Protein AF-A0A1G3B2Y5-F1 (afdb_monomer_lite)

pLDDT: mean 77.1, std 10.36, range [42.66, 91.75]

Secondary structure (DSSP, 8-state):
--TTT-HHHHHHHHHHHHHHHHHHHHHHHHHTPPEEEE-SS-TT---EEEPPPSSTTHHHHHHHHHHHHHHHHHHHHHHHHTT-S------------SSHHHHHHHHHHHHHHHHHHHHHHHHT--TT-HHHHHHHHHHHHHHHHHSPPTTTHHHHHHHHHHHHHHHHHHHHTT----HHHHHHHHHHHHHHHHHHHHHHHHHHHHHHHHHHHHHHHHHHHHTTS--

Foldseek 3Di:
DCCVPDVVVLVLLLVLLVQLLVQLVVLCVVQVWAWPDADSPPSVDRDTDTDAGPDHLLSLQSSQQRSLLRLLVVLVVLCVVLVNLFDQPQPAPPDQDPDPVSVVVNVVSLVVSLVSRVVSLVVSDDPPDPSNVSSVSSLVNSLVSSDGDPVSVVSNVVNVVVVVVVVVVCVVVVVDPDPVVVVVVVVSVVSSSNSVSSSVNVVVVVVVVVVVVVVVVVVVVVVVVVD

Radius of gyration: 20.32 Å; chains: 1; bounding box: 45×66×52 Å

Structure (mmCIF, N/CA/C/O backbone):
data_AF-A0A1G3B2Y5-F1
#
_entry.id   AF-A0A1G3B2Y5-F1
#
loop_
_atom_site.group_PDB
_atom_site.id
_atom_site.type_symbol
_atom_site.label_atom_id
_atom_site.label_alt_id
_atom_site.label_comp_id
_atom_site.label_asym_id
_atom_site.label_entity_id
_atom_site.label_seq_id
_atom_site.pdbx_PDB_ins_code
_atom_site.Cartn_x
_atom_site.Cartn_y
_atom_site.Cartn_z
_atom_site.occupancy
_atom_site.B_iso_or_equiv
_atom_site.auth_seq_id
_atom_site.auth_comp_id
_atom_site.auth_asym_id
_atom_site.auth_atom_id
_atom_site.pdbx_PDB_model_num
ATOM 1 N N . MET A 1 1 ? -6.073 15.249 -3.709 1.00 42.66 1 MET A N 1
ATOM 2 C CA . MET A 1 1 ? -5.067 16.306 -3.986 1.00 42.66 1 MET A CA 1
ATOM 3 C C . MET A 1 1 ? -4.959 16.651 -5.479 1.00 42.66 1 MET A C 1
ATOM 5 O O . MET A 1 1 ? -4.951 17.829 -5.808 1.00 42.66 1 MET A O 1
ATOM 9 N N . TRP A 1 2 ? -4.931 15.672 -6.395 1.00 44.31 2 TRP A N 1
ATOM 10 C CA . TRP A 1 2 ? -4.726 15.919 -7.837 1.00 44.31 2 TRP A CA 1
ATOM 11 C C . TRP A 1 2 ? -6.000 16.160 -8.667 1.00 44.31 2 TRP A C 1
ATOM 13 O O . TRP A 1 2 ? -5.932 16.738 -9.750 1.00 44.31 2 TRP A O 1
ATOM 23 N N . SER A 1 3 ? -7.173 15.796 -8.142 1.00 51.81 3 SER A N 1
ATOM 24 C CA . SER A 1 3 ? -8.477 16.012 -8.793 1.00 51.81 3 SER A CA 1
ATOM 25 C C . SER A 1 3 ? -8.806 17.489 -9.050 1.00 51.81 3 SER A C 1
ATOM 27 O O . SER A 1 3 ? -9.595 17.805 -9.938 1.00 51.81 3 SER A O 1
ATOM 29 N N . LYS A 1 4 ? -8.167 18.412 -8.312 1.00 52.84 4 LYS A N 1
ATOM 30 C CA . LYS A 1 4 ? -8.254 19.860 -8.559 1.00 52.84 4 LYS A CA 1
ATOM 31 C C . LYS A 1 4 ? -7.601 20.286 -9.878 1.00 52.84 4 LYS A C 1
ATOM 33 O O . LYS A 1 4 ? -7.995 21.313 -10.419 1.00 52.84 4 LYS A O 1
ATOM 38 N N . TYR A 1 5 ? -6.629 19.524 -10.378 1.00 51.53 5 TYR A N 1
ATOM 39 C CA . TYR A 1 5 ? -5.836 19.892 -11.552 1.00 51.53 5 TYR A CA 1
ATOM 40 C C . TYR A 1 5 ? -6.259 19.133 -12.817 1.00 51.53 5 TYR A C 1
ATOM 42 O O . TYR A 1 5 ? -6.240 19.718 -13.895 1.00 51.53 5 TYR A O 1
ATOM 50 N N . PHE A 1 6 ? -6.708 17.874 -12.707 1.00 60.06 6 PHE A N 1
ATOM 51 C CA . PHE A 1 6 ? -7.041 17.051 -13.877 1.00 60.06 6 PHE A CA 1
ATOM 52 C C . PHE A 1 6 ? -8.316 16.219 -13.672 1.00 60.06 6 PHE A C 1
ATOM 54 O O . PHE A 1 6 ? -8.299 15.201 -12.986 1.00 60.06 6 PHE A O 1
ATOM 61 N N . LYS A 1 7 ? -9.425 16.606 -14.323 1.00 67.06 7 LYS A N 1
ATOM 62 C CA . LYS A 1 7 ? -10.712 15.874 -14.259 1.00 67.06 7 LYS A CA 1
ATOM 63 C C . LYS A 1 7 ? -10.622 14.439 -14.799 1.00 67.06 7 LYS A C 1
ATOM 65 O O . LYS A 1 7 ? -11.261 13.546 -14.257 1.00 67.06 7 LYS A O 1
ATOM 70 N N . TRP A 1 8 ? -9.801 14.212 -15.826 1.00 71.75 8 TRP A N 1
ATOM 71 C CA . TRP A 1 8 ? -9.565 12.886 -16.412 1.00 71.75 8 TRP A CA 1
ATOM 72 C C . TRP A 1 8 ? -8.861 11.918 -15.456 1.00 71.75 8 TRP A C 1
ATOM 74 O O . TRP A 1 8 ? -9.015 10.707 -15.588 1.00 71.75 8 TRP A O 1
ATOM 84 N N . LEU A 1 9 ? -8.143 12.440 -14.458 1.00 74.44 9 LEU A N 1
ATOM 85 C CA . LEU A 1 9 ? -7.450 11.624 -13.468 1.00 74.44 9 LEU A CA 1
ATOM 86 C C . LEU A 1 9 ? -8.436 10.839 -12.592 1.00 74.44 9 LEU A C 1
ATOM 88 O O . LEU A 1 9 ? -8.170 9.692 -12.257 1.00 74.44 9 LEU A O 1
ATOM 92 N N . ASN A 1 10 ? -9.601 11.421 -12.281 1.00 74.12 10 ASN A N 1
ATOM 93 C CA . ASN A 1 10 ? -10.646 10.721 -11.531 1.00 74.12 10 ASN A CA 1
ATOM 94 C C . ASN A 1 10 ? -11.209 9.535 -12.320 1.00 74.12 10 ASN A C 1
ATOM 96 O O . ASN A 1 10 ? -11.506 8.508 -11.727 1.00 74.12 10 ASN A O 1
ATOM 100 N N . LEU A 1 11 ? -11.333 9.662 -13.646 1.00 81.31 11 LEU A N 1
ATOM 101 C CA . LEU A 1 11 ? -11.779 8.560 -14.499 1.00 81.31 11 LEU A CA 1
ATOM 102 C C . LEU A 1 11 ? -10.705 7.468 -14.600 1.00 81.31 11 LEU A C 1
ATOM 104 O O . LEU A 1 11 ? -11.023 6.288 -14.530 1.00 81.31 11 LEU A O 1
ATOM 108 N N . PHE A 1 12 ? -9.436 7.863 -14.716 1.00 86.06 12 PHE A N 1
ATOM 109 C CA . PHE A 1 12 ? -8.307 6.934 -14.764 1.00 86.06 12 PHE A CA 1
ATOM 110 C C . PHE A 1 12 ? -8.154 6.123 -13.468 1.00 86.06 12 PHE A C 1
ATOM 112 O O . PHE A 1 12 ? -7.928 4.919 -13.518 1.00 86.06 12 PHE A O 1
ATOM 119 N N . LEU A 1 13 ? -8.322 6.766 -12.309 1.00 86.81 13 LEU A N 1
ATOM 120 C CA . LEU A 1 13 ? -8.230 6.125 -10.993 1.00 86.81 13 LEU A CA 1
ATOM 121 C C . LEU A 1 13 ? -9.526 5.419 -10.563 1.00 86.81 13 LEU A C 1
ATOM 123 O O . LEU A 1 13 ? -9.529 4.711 -9.557 1.00 86.81 13 LEU A O 1
ATOM 127 N N . TYR A 1 14 ? -10.616 5.579 -11.321 1.00 86.69 14 TYR A N 1
ATOM 128 C CA . TYR A 1 14 ? -11.936 5.063 -10.963 1.00 86.69 14 TYR A CA 1
ATOM 129 C C . TYR A 1 14 ? -11.953 3.562 -10.633 1.00 86.69 14 TYR A C 1
ATOM 131 O O . TYR A 1 14 ? -12.553 3.209 -9.621 1.00 86.69 14 TYR A O 1
ATOM 139 N N . PRO A 1 15 ? -11.270 2.667 -11.379 1.00 90.62 15 PRO A N 1
ATOM 140 C CA . PRO A 1 15 ? -11.241 1.247 -11.027 1.00 90.62 15 PRO A CA 1
ATOM 141 C C . PRO A 1 15 ? -10.673 0.990 -9.624 1.00 90.62 15 PRO A C 1
ATOM 143 O O . PRO A 1 15 ? -11.211 0.174 -8.879 1.00 90.62 15 PRO A O 1
ATOM 146 N N . GLY A 1 16 ? -9.623 1.721 -9.237 1.00 88.88 16 GLY A N 1
ATOM 147 C CA . GLY A 1 16 ? -9.046 1.638 -7.897 1.00 88.88 16 GLY A CA 1
ATOM 148 C C . GLY A 1 16 ? -9.986 2.204 -6.834 1.00 88.88 16 GLY A C 1
ATOM 149 O O . GLY A 1 16 ? -10.156 1.598 -5.781 1.00 88.88 16 GLY A O 1
ATOM 150 N N . THR A 1 17 ? -10.659 3.321 -7.125 1.00 87.56 17 THR A N 1
ATOM 151 C CA . THR A 1 17 ? -11.678 3.907 -6.240 1.00 87.56 17 THR A CA 1
ATOM 152 C C . THR A 1 17 ? -12.868 2.968 -6.021 1.00 87.56 17 THR A C 1
ATOM 154 O O . THR A 1 17 ? -13.358 2.856 -4.904 1.00 87.56 17 THR A O 1
ATOM 157 N N . VAL A 1 18 ? -13.305 2.235 -7.048 1.00 89.00 18 VAL A N 1
ATOM 158 C CA . VAL A 1 18 ? -14.369 1.229 -6.906 1.00 89.00 18 VAL A CA 1
ATOM 159 C C . VAL A 1 18 ? -13.946 0.124 -5.939 1.00 89.00 18 VAL A C 1
ATOM 161 O O . VAL A 1 18 ? -14.716 -0.223 -5.048 1.00 89.00 18 VAL A O 1
ATOM 164 N N . VAL A 1 19 ? -12.725 -0.404 -6.068 1.00 91.75 19 VAL A N 1
ATOM 165 C CA . VAL A 1 19 ? -12.203 -1.422 -5.137 1.00 91.75 19 VAL A CA 1
ATOM 166 C C . VAL A 1 19 ? -12.078 -0.866 -3.716 1.00 91.75 19 VAL A C 1
ATOM 168 O O . VAL A 1 19 ? -12.454 -1.552 -2.766 1.00 91.75 19 VAL A O 1
ATOM 171 N N . HIS A 1 20 ? -11.612 0.377 -3.573 1.00 90.75 20 HIS A N 1
ATOM 172 C CA . HIS A 1 20 ? -11.492 1.069 -2.290 1.00 90.75 20 HIS A CA 1
ATOM 173 C C . HIS A 1 20 ? -12.839 1.125 -1.558 1.00 90.75 20 HIS A C 1
ATOM 175 O O . HIS A 1 20 ? -12.981 0.582 -0.466 1.00 90.75 20 HIS A O 1
ATOM 181 N N . GLU A 1 21 ? -13.862 1.688 -2.190 1.00 87.56 21 GLU A N 1
ATOM 182 C CA . GLU A 1 21 ? -15.175 1.848 -1.563 1.00 87.56 21 GLU A CA 1
ATOM 183 C C . GLU A 1 21 ? -15.890 0.504 -1.368 1.00 87.56 21 GLU A C 1
ATOM 185 O O . GLU A 1 21 ? -16.472 0.244 -0.316 1.00 87.56 21 GLU A O 1
ATOM 190 N N . LEU A 1 22 ? -15.799 -0.425 -2.327 1.00 89.25 22 LEU A N 1
ATOM 191 C CA . LEU A 1 22 ? -16.375 -1.760 -2.141 1.00 89.25 22 LEU A CA 1
ATOM 192 C C . LEU A 1 22 ? -15.764 -2.482 -0.938 1.00 89.25 22 LEU A C 1
ATOM 194 O O . LEU A 1 22 ? -16.481 -3.177 -0.222 1.00 89.25 22 LEU A O 1
ATOM 198 N N . SER A 1 23 ? -14.469 -2.302 -0.681 1.00 90.25 23 SER A N 1
ATOM 199 C CA . SER A 1 23 ? -13.819 -2.921 0.473 1.00 90.25 23 SER A CA 1
ATOM 200 C C . SER A 1 23 ? -14.335 -2.368 1.806 1.00 90.25 23 SER A C 1
ATOM 202 O O . SER A 1 23 ? -14.596 -3.156 2.717 1.00 90.25 23 SER A O 1
ATOM 204 N N . HIS A 1 24 ? -14.584 -1.055 1.897 1.00 88.06 24 HIS A N 1
ATOM 205 C CA . HIS A 1 24 ? -15.270 -0.464 3.044 1.00 88.06 24 HIS A CA 1
ATOM 206 C C . HIS A 1 24 ? -16.661 -1.070 3.209 1.00 88.06 24 HIS A C 1
ATOM 208 O O . HIS A 1 24 ? -16.978 -1.561 4.287 1.00 88.06 24 HIS A O 1
ATOM 214 N N . ALA A 1 25 ? -17.468 -1.118 2.143 1.00 86.94 25 ALA A N 1
ATOM 215 C CA . ALA A 1 25 ? -18.819 -1.675 2.206 1.00 86.94 25 ALA A CA 1
ATOM 216 C C . ALA A 1 25 ? -18.833 -3.135 2.688 1.00 86.94 25 ALA A C 1
ATOM 218 O O . ALA A 1 25 ? -19.625 -3.492 3.561 1.00 86.94 25 ALA A O 1
ATOM 219 N N . VAL A 1 26 ? -17.938 -3.974 2.162 1.00 88.69 26 VAL A N 1
ATOM 220 C CA . VAL A 1 26 ? -17.820 -5.380 2.572 1.00 88.69 26 VAL A CA 1
ATOM 221 C C . VAL A 1 26 ? -17.477 -5.486 4.057 1.00 88.69 26 VAL A C 1
ATOM 223 O O . VAL A 1 26 ? -18.133 -6.240 4.779 1.00 88.69 26 VAL A O 1
ATOM 226 N N . LEU A 1 27 ? -16.498 -4.719 4.547 1.00 89.56 27 LEU A N 1
ATOM 227 C CA . LEU A 1 27 ? -16.131 -4.764 5.963 1.00 89.56 27 LEU A CA 1
ATOM 228 C C . LEU A 1 27 ? -17.187 -4.126 6.869 1.00 89.56 27 LEU A C 1
ATOM 230 O O . LEU A 1 27 ? -17.386 -4.620 7.977 1.00 89.56 27 LEU A O 1
ATOM 234 N N . CYS A 1 28 ? -17.923 -3.112 6.411 1.00 85.81 28 CYS A N 1
ATOM 235 C CA . CYS A 1 28 ? -19.078 -2.579 7.131 1.00 85.81 28 CYS A CA 1
ATOM 236 C C . CYS A 1 28 ? -20.125 -3.676 7.363 1.00 85.81 28 CYS A C 1
ATOM 238 O O . CYS A 1 28 ? -20.549 -3.889 8.496 1.00 85.81 28 CYS A O 1
ATOM 240 N N . LEU A 1 29 ? -20.468 -4.450 6.328 1.00 86.06 29 LEU A N 1
ATOM 241 C CA . LEU A 1 29 ? -21.419 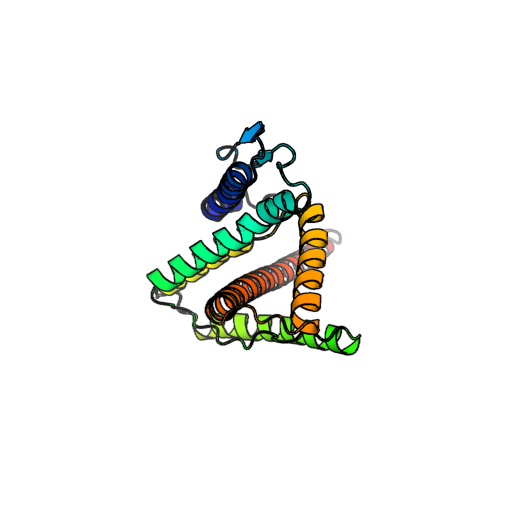-5.560 6.449 1.00 86.06 29 LEU A CA 1
ATOM 242 C C . LEU A 1 29 ? -20.920 -6.656 7.404 1.00 86.06 29 LEU A C 1
ATOM 244 O O . LEU A 1 29 ? -21.683 -7.133 8.243 1.00 86.06 29 LEU A O 1
ATOM 248 N N . ILE A 1 30 ? -19.638 -7.028 7.319 1.00 86.94 30 ILE A N 1
ATOM 249 C CA . ILE A 1 30 ? -19.034 -8.059 8.184 1.00 86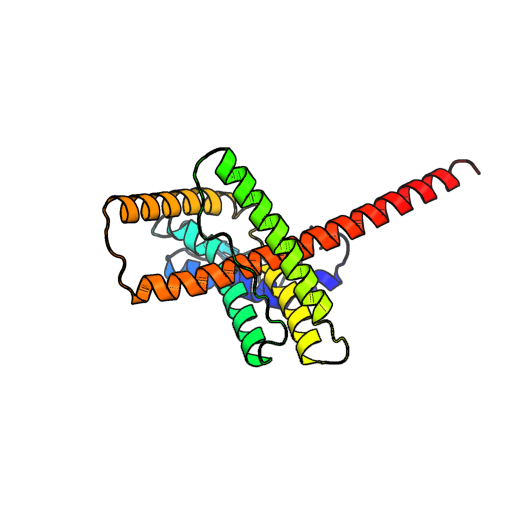.94 30 ILE A CA 1
ATOM 250 C C . ILE A 1 30 ? -18.990 -7.608 9.650 1.00 86.94 30 ILE A C 1
ATOM 252 O O . ILE A 1 30 ? -19.295 -8.385 10.553 1.00 86.94 30 ILE A O 1
ATOM 256 N N . THR A 1 31 ? -18.632 -6.349 9.900 1.00 85.56 31 THR A N 1
ATOM 257 C CA . THR A 1 31 ? -18.556 -5.769 11.254 1.00 85.56 31 THR A CA 1
ATOM 258 C C . THR A 1 31 ? -19.929 -5.378 11.813 1.00 85.56 31 THR A C 1
ATOM 260 O O . THR A 1 31 ? -20.044 -4.979 12.976 1.00 85.56 31 THR A O 1
ATOM 263 N N . GLY A 1 32 ? -20.985 -5.528 11.008 1.00 81.88 32 GLY A N 1
ATOM 264 C CA . GLY A 1 32 ? -22.360 -5.213 11.368 1.00 81.88 32 GLY A CA 1
ATOM 265 C C . GLY A 1 32 ? -22.659 -3.716 11.446 1.00 81.88 32 GLY A C 1
ATOM 266 O O . GLY A 1 32 ? -23.623 -3.353 12.117 1.00 81.88 32 GLY A O 1
ATOM 267 N N . ALA A 1 33 ? -21.843 -2.875 10.807 1.00 84.19 33 ALA A N 1
ATOM 268 C CA . ALA A 1 33 ? -22.139 -1.468 10.578 1.00 84.19 33 ALA A CA 1
ATOM 269 C C . ALA A 1 33 ? -23.233 -1.316 9.509 1.00 84.19 33 ALA A C 1
ATOM 271 O O . ALA A 1 33 ? -23.253 -2.032 8.503 1.00 84.19 33 ALA A O 1
ATOM 272 N N . THR A 1 34 ? -24.129 -0.352 9.708 1.00 79.69 34 THR A N 1
ATOM 273 C CA . THR A 1 34 ? -25.168 -0.020 8.728 1.00 79.69 34 THR A CA 1
ATOM 274 C C . THR A 1 34 ? -24.617 0.998 7.739 1.00 79.69 34 THR A C 1
ATOM 276 O O . THR A 1 34 ? -24.140 2.059 8.137 1.00 79.69 34 THR A O 1
ATOM 279 N N . ILE A 1 35 ? -24.686 0.688 6.445 1.00 81.19 35 ILE A N 1
ATOM 280 C CA . ILE A 1 35 ? -24.331 1.631 5.380 1.00 81.19 35 ILE A CA 1
ATOM 281 C C . ILE A 1 35 ? -25.507 2.595 5.195 1.00 81.19 35 ILE A C 1
ATOM 283 O O . ILE A 1 35 ? -26.607 2.164 4.850 1.00 81.19 35 ILE A O 1
ATOM 287 N N . THR A 1 36 ? -25.285 3.887 5.434 1.00 73.56 36 THR A N 1
ATOM 288 C CA . THR A 1 36 ? -26.323 4.930 5.363 1.00 73.56 36 THR A CA 1
ATOM 289 C C . THR A 1 36 ? -26.352 5.614 4.001 1.00 73.56 36 THR A C 1
ATOM 291 O O . THR A 1 36 ? -27.424 5.930 3.488 1.00 73.56 36 THR A O 1
ATOM 294 N N . GLU A 1 37 ? -25.191 5.781 3.367 1.00 73.38 37 GLU A N 1
ATOM 295 C CA . GLU A 1 37 ? -25.070 6.282 1.998 1.00 73.38 37 GLU A CA 1
ATOM 296 C C . GLU A 1 37 ? -23.977 5.510 1.251 1.00 73.38 37 GLU A C 1
ATOM 298 O O . GLU A 1 37 ? -22.873 5.320 1.761 1.00 73.38 37 GLU A O 1
ATOM 303 N N . PHE A 1 38 ? -24.278 5.093 0.020 1.00 73.62 38 PHE A N 1
ATOM 304 C CA . PHE A 1 38 ? -23.337 4.416 -0.869 1.00 73.62 38 PHE A CA 1
ATOM 305 C C . PHE A 1 38 ? -23.457 5.011 -2.270 1.00 73.62 38 PHE A C 1
ATOM 307 O O . PHE A 1 38 ? -24.461 4.803 -2.954 1.00 73.62 38 PHE A O 1
ATOM 314 N N . ASN A 1 39 ? -22.460 5.790 -2.697 1.00 71.25 39 ASN A N 1
ATOM 315 C CA . ASN A 1 39 ? -22.523 6.499 -3.974 1.00 71.25 39 ASN A CA 1
ATOM 316 C C . ASN A 1 39 ? -21.270 6.283 -4.827 1.00 71.25 39 ASN A C 1
ATOM 318 O O . ASN A 1 39 ? -20.401 7.142 -4.925 1.00 71.25 39 ASN A O 1
ATOM 322 N N . LEU A 1 40 ? -21.209 5.134 -5.502 1.00 67.69 40 LEU A N 1
ATOM 323 C CA . LEU A 1 40 ? -20.116 4.816 -6.429 1.00 67.69 40 LEU A CA 1
ATOM 324 C C . LEU A 1 40 ? -20.118 5.681 -7.701 1.00 67.69 40 LEU A C 1
ATOM 326 O O . LEU A 1 40 ? -19.075 5.896 -8.307 1.00 67.69 40 LEU A O 1
ATOM 330 N N . LEU A 1 41 ? -21.284 6.182 -8.125 1.00 60.44 41 LEU A N 1
ATOM 331 C CA . LEU A 1 41 ? -21.462 6.801 -9.446 1.00 60.44 41 LEU A CA 1
ATOM 332 C C . LEU A 1 41 ? -21.072 8.286 -9.490 1.00 60.44 41 LEU A C 1
ATOM 334 O O . LEU A 1 41 ? -20.863 8.846 -10.569 1.00 60.44 41 LEU A O 1
ATOM 338 N N . ARG A 1 42 ? -20.955 8.952 -8.336 1.00 59.94 42 ARG A N 1
ATOM 339 C CA . ARG A 1 42 ? -20.526 10.353 -8.274 1.00 59.94 42 ARG A CA 1
ATOM 340 C C . ARG A 1 42 ? -19.005 10.443 -8.228 1.00 59.94 42 ARG A C 1
ATOM 342 O O . ARG A 1 42 ? -18.431 10.624 -7.169 1.00 59.94 42 ARG A O 1
ATOM 349 N N . LEU A 1 43 ? -18.364 10.467 -9.399 1.00 53.19 43 LEU A N 1
ATOM 350 C CA . LEU A 1 43 ? -16.909 10.652 -9.614 1.00 53.19 43 LEU A CA 1
ATOM 351 C C . LEU A 1 43 ? -16.233 11.811 -8.843 1.00 53.19 43 LEU A C 1
ATOM 353 O O . LEU A 1 43 ? -15.004 11.921 -8.844 1.00 53.19 43 LEU A O 1
ATOM 357 N N . LYS A 1 44 ? -17.011 12.734 -8.271 1.00 49.56 44 LYS A N 1
ATOM 358 C CA . LYS A 1 44 ? -16.521 13.895 -7.522 1.00 49.56 44 LYS A CA 1
ATOM 359 C C . LYS A 1 44 ? -16.578 13.698 -6.003 1.00 49.56 44 LYS A C 1
ATOM 361 O O . LYS A 1 44 ? -15.734 14.269 -5.325 1.00 49.56 44 LYS A O 1
ATOM 366 N N . ASP A 1 45 ? -17.505 12.865 -5.530 1.00 55.84 45 ASP A N 1
ATOM 367 C CA . ASP A 1 45 ? -17.837 12.634 -4.120 1.00 55.84 45 ASP A CA 1
ATOM 368 C C . ASP A 1 45 ? -18.157 11.140 -3.925 1.00 55.84 45 ASP A C 1
ATOM 370 O O . ASP A 1 45 ? -19.257 10.768 -3.510 1.00 55.84 45 ASP A O 1
ATOM 374 N N . VAL A 1 46 ? -17.220 10.277 -4.333 1.00 59.50 46 VAL A N 1
ATOM 375 C CA . VAL A 1 46 ? -17.315 8.846 -4.042 1.00 59.50 46 VAL A CA 1
ATOM 376 C C . VAL A 1 46 ? -16.967 8.700 -2.563 1.00 59.50 46 VAL A C 1
ATOM 378 O O . VAL A 1 46 ? -15.812 8.867 -2.184 1.00 59.50 46 VAL A O 1
ATOM 381 N N . GLU A 1 47 ? -17.985 8.531 -1.727 1.00 63.72 47 GLU A N 1
ATOM 382 C CA . GLU A 1 47 ? -17.842 8.389 -0.280 1.00 63.72 47 GLU A CA 1
ATOM 383 C C . GLU A 1 47 ? -18.901 7.406 0.219 1.00 63.72 47 GLU A C 1
ATOM 385 O O . GLU A 1 47 ? -20.062 7.444 -0.211 1.00 63.72 47 GLU A O 1
ATOM 390 N N . ILE A 1 48 ? -18.496 6.534 1.137 1.00 67.12 48 ILE A N 1
ATOM 391 C CA . ILE A 1 48 ? -19.406 5.694 1.904 1.00 67.12 48 ILE A CA 1
ATOM 392 C C . ILE A 1 48 ? -19.587 6.304 3.277 1.00 67.12 48 ILE A C 1
ATOM 394 O O . ILE A 1 48 ? -18.623 6.537 4.006 1.00 67.12 48 ILE A O 1
ATOM 398 N N . LYS A 1 49 ? -20.845 6.505 3.659 1.00 74.06 49 LYS A N 1
ATOM 399 C CA . LYS A 1 49 ? -21.191 6.815 5.042 1.00 74.06 49 LYS A CA 1
ATOM 400 C C . LYS A 1 49 ? -21.731 5.563 5.702 1.00 74.06 49 LYS A C 1
ATOM 402 O O . LYS A 1 49 ? -22.574 4.860 5.142 1.00 74.06 49 LYS A O 1
ATOM 407 N N . TYR A 1 50 ? -21.224 5.288 6.890 1.00 74.12 50 TYR A N 1
ATOM 408 C CA . TYR A 1 50 ? -21.611 4.141 7.687 1.00 74.12 50 TYR A CA 1
ATOM 409 C C . TYR A 1 50 ? -21.725 4.546 9.156 1.00 74.12 50 TYR A C 1
ATOM 411 O O . TYR A 1 50 ? -21.016 5.442 9.621 1.00 74.12 50 TYR A O 1
ATOM 419 N N . ASP A 1 51 ? -22.645 3.901 9.864 1.00 74.38 51 ASP A N 1
ATOM 420 C CA . ASP A 1 51 ? -22.805 4.055 11.309 1.00 74.38 51 ASP A CA 1
ATOM 421 C C . ASP A 1 51 ? -21.758 3.239 12.075 1.00 74.38 51 ASP A C 1
ATOM 423 O O . ASP A 1 51 ? -21.089 2.367 11.521 1.00 74.38 51 ASP A O 1
ATOM 427 N N . THR A 1 52 ? -21.631 3.495 13.379 1.00 71.88 52 THR A N 1
ATOM 428 C CA . THR A 1 52 ? -20.672 2.790 14.237 1.00 71.88 52 THR A CA 1
ATOM 429 C C . THR A 1 52 ? -20.843 1.264 14.154 1.00 71.88 52 THR A C 1
ATOM 431 O O . THR A 1 52 ? -21.962 0.772 14.339 1.00 71.88 52 THR A O 1
ATOM 434 N N . PRO A 1 53 ? -19.759 0.502 13.924 1.00 72.81 53 PRO A N 1
ATOM 435 C CA . PRO A 1 53 ? -19.802 -0.955 13.867 1.00 72.81 53 PRO A CA 1
ATOM 436 C C . PRO A 1 53 ? -20.160 -1.567 15.225 1.00 72.81 53 PRO A C 1
ATOM 438 O O . PRO A 1 53 ? -19.978 -0.947 16.274 1.00 72.81 53 PRO A O 1
ATOM 441 N N . LYS A 1 54 ? -20.609 -2.832 15.219 1.00 74.06 54 LYS A N 1
ATOM 442 C CA . LYS A 1 54 ? -21.017 -3.547 16.447 1.00 74.06 54 LYS A CA 1
ATOM 443 C C . LYS A 1 54 ? -19.899 -3.646 17.486 1.00 74.06 54 LYS A C 1
ATOM 445 O O . LYS A 1 54 ? -20.179 -3.656 18.680 1.00 74.06 54 LYS A O 1
ATOM 450 N N . VAL A 1 55 ? -18.647 -3.736 17.031 1.00 74.75 55 VAL A N 1
ATOM 451 C CA . VAL A 1 55 ? -17.452 -3.666 17.882 1.00 74.75 55 VAL A CA 1
ATOM 452 C C . VAL A 1 55 ? -16.742 -2.344 17.582 1.00 74.75 55 VAL A C 1
ATOM 454 O O . VAL A 1 55 ? -15.975 -2.282 16.614 1.00 74.75 55 VAL A O 1
ATOM 457 N N . PRO A 1 56 ? -17.004 -1.279 18.362 1.00 69.19 56 PRO A N 1
ATOM 458 C CA . PRO A 1 56 ? -16.403 0.028 18.122 1.00 69.19 56 PRO A CA 1
ATOM 459 C C . PRO A 1 56 ? -14.877 -0.055 18.255 1.00 69.19 56 PRO A C 1
ATOM 461 O O . PRO A 1 56 ? -14.355 -0.912 18.971 1.00 69.19 56 PRO A O 1
ATOM 464 N N . VAL A 1 57 ? -14.149 0.826 17.564 1.00 73.94 57 VAL A N 1
ATOM 465 C CA . VAL A 1 57 ? -12.671 0.847 17.488 1.00 73.94 57 VAL A CA 1
ATOM 466 C C . VAL A 1 57 ? -12.076 -0.272 16.627 1.00 73.94 57 VAL A C 1
ATOM 468 O O . VAL A 1 57 ? -11.424 0.030 15.630 1.00 73.94 57 VAL A O 1
ATOM 471 N N . PHE A 1 58 ? -12.288 -1.552 16.957 1.00 77.94 58 PHE A N 1
ATOM 472 C CA . PHE A 1 58 ? -11.722 -2.651 16.156 1.00 77.94 58 PHE A CA 1
ATOM 473 C C . PHE A 1 58 ? -12.420 -2.779 14.799 1.00 77.94 58 PHE A C 1
ATOM 475 O O . PHE A 1 58 ? -11.756 -2.919 13.774 1.00 77.94 58 PHE A O 1
ATOM 482 N N . GLY A 1 59 ? -13.752 -2.665 14.773 1.00 80.75 59 GLY A N 1
ATOM 483 C CA . GLY A 1 59 ? -14.517 -2.629 13.529 1.00 80.75 59 GLY A CA 1
ATOM 484 C C . GLY A 1 59 ? -14.142 -1.428 12.662 1.00 80.75 59 GLY A C 1
ATOM 485 O O . GLY A 1 59 ? -13.918 -1.597 11.468 1.00 80.75 59 GLY A O 1
ATOM 486 N N . ASP A 1 60 ? -13.979 -0.247 13.268 1.00 83.31 60 ASP A N 1
ATOM 487 C CA . ASP A 1 60 ? -13.587 0.970 12.547 1.00 83.31 60 ASP A CA 1
ATOM 488 C C . ASP A 1 60 ? -12.193 0.833 11.933 1.00 83.31 60 ASP A C 1
ATOM 490 O O . ASP A 1 60 ? -11.988 1.189 10.775 1.00 83.31 60 ASP A O 1
ATOM 494 N N . PHE A 1 61 ? -11.245 0.259 12.679 1.00 86.25 61 PHE A N 1
ATOM 495 C CA . PHE A 1 61 ? -9.919 -0.051 12.159 1.00 86.25 61 PHE A CA 1
ATOM 496 C C . PHE A 1 61 ? -9.986 -1.014 10.970 1.00 86.25 61 PHE A C 1
ATOM 498 O O . PHE A 1 61 ? -9.366 -0.745 9.946 1.00 86.25 61 PHE A O 1
ATOM 505 N N . LEU A 1 62 ? -10.745 -2.112 11.076 1.00 86.50 62 LEU A N 1
ATOM 506 C CA . LEU A 1 62 ? -10.877 -3.081 9.985 1.00 86.50 62 LEU A CA 1
ATOM 507 C C . LEU A 1 62 ? -11.507 -2.463 8.737 1.00 86.50 62 LEU A C 1
ATOM 509 O O . LEU A 1 62 ? -11.025 -2.715 7.636 1.00 86.50 62 LEU A O 1
ATOM 513 N N . ILE A 1 63 ? -12.553 -1.649 8.905 1.00 85.75 63 ILE A N 1
ATOM 514 C CA . ILE A 1 63 ? -13.194 -0.930 7.802 1.00 85.75 63 ILE A CA 1
ATOM 515 C C . ILE A 1 63 ? -12.178 -0.003 7.140 1.00 85.75 63 ILE A C 1
ATOM 517 O O . ILE A 1 63 ? -12.017 -0.062 5.927 1.00 85.75 63 ILE A O 1
ATOM 521 N N . VAL A 1 64 ? -11.450 0.798 7.919 1.00 86.88 64 VAL A N 1
ATOM 522 C CA . VAL A 1 64 ? -10.445 1.742 7.410 1.00 86.88 64 VAL A CA 1
ATOM 523 C C . VAL A 1 64 ? -9.244 1.049 6.760 1.00 86.88 64 VAL A C 1
ATOM 525 O O . VAL A 1 64 ? -8.665 1.562 5.806 1.00 86.88 64 VAL A O 1
ATOM 528 N N . PHE A 1 65 ? -8.859 -0.125 7.251 1.00 86.00 65 PHE A N 1
ATOM 529 C CA . PHE A 1 65 ? -7.750 -0.901 6.707 1.00 86.00 65 PHE A CA 1
ATOM 530 C C . PHE A 1 65 ? -8.151 -1.721 5.467 1.00 86.00 65 PHE A C 1
ATOM 532 O O . PHE A 1 65 ? -7.286 -2.137 4.694 1.00 86.00 65 PHE A O 1
ATOM 539 N N . ALA A 1 66 ? -9.451 -1.933 5.237 1.00 89.19 66 ALA A N 1
ATOM 540 C CA . ALA A 1 66 ? -9.959 -2.751 4.138 1.00 89.19 66 ALA A CA 1
ATOM 541 C C . ALA A 1 66 ? -9.453 -2.324 2.747 1.00 89.19 66 ALA A C 1
ATOM 543 O O . ALA A 1 66 ? -9.003 -3.206 2.007 1.00 89.19 66 ALA A O 1
ATOM 544 N N . PRO A 1 67 ? -9.424 -1.024 2.386 1.00 89.94 67 PRO A N 1
ATOM 545 C CA . PRO A 1 67 ? -8.943 -0.603 1.073 1.00 89.94 67 PRO A CA 1
ATOM 546 C C . PRO A 1 67 ? -7.473 -0.907 0.847 1.00 89.94 67 PRO A C 1
ATOM 548 O O . PRO A 1 67 ? -7.085 -1.269 -0.262 1.00 89.94 67 PRO A O 1
ATOM 551 N N . ILE A 1 68 ? -6.655 -0.823 1.899 1.00 87.50 68 ILE A N 1
ATOM 552 C CA . ILE A 1 68 ? -5.234 -1.161 1.829 1.00 87.50 68 ILE A CA 1
ATOM 553 C C . ILE A 1 68 ? -5.070 -2.625 1.430 1.00 87.50 68 ILE A C 1
ATOM 555 O O . ILE A 1 68 ? -4.347 -2.940 0.482 1.00 87.50 68 ILE A O 1
ATOM 559 N N . VAL A 1 69 ? -5.792 -3.514 2.110 1.00 86.81 69 VAL A N 1
ATOM 560 C CA . VAL A 1 69 ? -5.755 -4.954 1.838 1.00 86.81 69 VAL A CA 1
ATOM 561 C C . VAL A 1 69 ? -6.299 -5.259 0.444 1.00 86.81 69 VAL A C 1
ATOM 563 O O . VAL A 1 69 ? -5.650 -5.964 -0.328 1.00 86.81 69 VAL A O 1
ATOM 566 N N . ALA A 1 70 ? -7.472 -4.722 0.106 1.00 90.31 70 ALA A N 1
ATOM 567 C CA . ALA A 1 70 ? -8.170 -5.029 -1.135 1.00 90.31 70 ALA A CA 1
ATOM 568 C C . ALA A 1 70 ? -7.410 -4.523 -2.369 1.00 90.31 70 ALA A C 1
ATOM 570 O O . ALA A 1 70 ? -7.173 -5.296 -3.298 1.00 90.31 70 ALA A O 1
ATOM 571 N N . CYS A 1 71 ? -6.963 -3.263 -2.369 1.00 90.06 71 CYS A N 1
ATOM 572 C CA . CYS A 1 71 ? -6.181 -2.702 -3.472 1.00 90.06 71 CYS A CA 1
ATOM 573 C C . CYS A 1 71 ? -4.849 -3.443 -3.649 1.00 90.06 71 CYS A C 1
ATOM 575 O O . CYS A 1 71 ? -4.478 -3.754 -4.781 1.00 90.06 71 CYS A O 1
ATOM 577 N N . THR A 1 72 ? -4.167 -3.795 -2.552 1.00 85.94 72 THR A N 1
ATOM 578 C CA . THR A 1 72 ? -2.926 -4.588 -2.606 1.00 85.94 72 THR A CA 1
ATOM 579 C C . THR A 1 72 ? -3.177 -5.974 -3.201 1.00 85.94 72 THR A C 1
ATOM 581 O O . THR A 1 72 ? -2.430 -6.413 -4.074 1.00 85.94 72 THR A O 1
ATOM 584 N N . ALA A 1 73 ? -4.244 -6.657 -2.777 1.00 87.12 73 ALA A N 1
ATOM 585 C CA . ALA A 1 73 ? -4.589 -7.985 -3.275 1.00 87.12 73 ALA A CA 1
ATOM 586 C C . ALA A 1 73 ? -4.926 -7.973 -4.774 1.00 87.12 73 ALA A C 1
ATOM 588 O O . ALA A 1 73 ? -4.436 -8.821 -5.521 1.00 87.12 73 ALA A O 1
ATOM 589 N N . VAL A 1 74 ? -5.713 -6.994 -5.232 1.00 90.62 74 VAL A N 1
ATOM 590 C CA . VAL A 1 74 ? -6.047 -6.835 -6.656 1.00 90.62 74 VAL A CA 1
ATOM 591 C C . VAL A 1 74 ? -4.797 -6.513 -7.474 1.00 90.62 74 VAL A C 1
ATOM 593 O O . VAL A 1 74 ? -4.566 -7.138 -8.508 1.00 90.62 74 VAL A O 1
ATOM 596 N N . TRP A 1 75 ? -3.951 -5.600 -6.994 1.00 88.69 75 TRP A N 1
ATOM 597 C CA . TRP A 1 75 ? -2.687 -5.266 -7.647 1.00 88.69 75 TRP A CA 1
ATOM 598 C C . TRP A 1 75 ? -1.753 -6.478 -7.770 1.00 88.69 75 TRP A C 1
ATOM 600 O O . TRP A 1 75 ? -1.238 -6.749 -8.856 1.00 88.69 75 TRP A O 1
ATOM 610 N N . MET A 1 76 ? -1.588 -7.263 -6.702 1.00 83.44 76 MET A N 1
ATOM 611 C CA . MET A 1 76 ? -0.826 -8.514 -6.748 1.00 83.44 76 MET A CA 1
ATOM 612 C C . MET A 1 76 ? -1.426 -9.521 -7.730 1.00 83.44 76 MET A C 1
ATOM 614 O O . MET A 1 76 ? -0.686 -10.148 -8.483 1.00 83.44 76 MET A O 1
ATOM 618 N N . GLY A 1 77 ? -2.753 -9.668 -7.746 1.00 86.75 77 GLY A N 1
ATOM 619 C CA . GLY A 1 77 ? -3.447 -10.547 -8.686 1.00 86.75 77 GLY A CA 1
ATOM 620 C C . GLY A 1 77 ? -3.180 -10.161 -10.141 1.00 86.75 77 GLY A C 1
ATOM 621 O O . GLY A 1 77 ? -2.881 -11.028 -10.960 1.00 86.75 77 GLY A O 1
ATOM 622 N N . ILE A 1 78 ? -3.200 -8.861 -10.450 1.00 89.06 78 ILE A N 1
ATOM 623 C CA . ILE A 1 78 ? -2.854 -8.340 -11.779 1.00 89.06 78 ILE A CA 1
ATOM 624 C C . ILE A 1 78 ? -1.381 -8.604 -12.098 1.00 89.06 78 ILE A C 1
ATOM 626 O O . ILE A 1 78 ? -1.075 -9.077 -13.190 1.00 89.06 78 ILE A O 1
ATOM 630 N N . SER A 1 79 ? -0.473 -8.350 -11.153 1.00 85.38 79 SER A N 1
ATOM 631 C CA . SER A 1 79 ? 0.957 -8.630 -11.327 1.00 85.38 79 SER A CA 1
ATOM 632 C C . SER A 1 79 ? 1.205 -10.098 -11.685 1.00 85.38 79 SER A C 1
ATOM 634 O O . SER A 1 79 ? 1.879 -10.392 -12.673 1.00 85.38 79 SER A O 1
ATOM 636 N N . LEU A 1 80 ? 0.578 -11.022 -10.950 1.00 85.62 80 LEU A N 1
ATOM 637 C CA . LEU A 1 80 ? 0.661 -12.460 -11.210 1.00 85.62 80 LEU A CA 1
ATOM 638 C C . LEU A 1 80 ? 0.059 -12.837 -12.569 1.00 85.62 80 LEU A C 1
ATOM 640 O O . LEU A 1 80 ? 0.676 -13.593 -13.316 1.00 85.62 80 LEU A O 1
ATOM 644 N N . ALA A 1 81 ? -1.107 -12.289 -12.922 1.00 88.88 81 ALA A N 1
ATOM 645 C CA . ALA A 1 81 ? -1.756 -12.546 -14.209 1.00 88.88 81 ALA A CA 1
ATOM 646 C C . ALA A 1 81 ? -0.915 -12.064 -15.406 1.00 88.88 81 ALA A C 1
ATOM 648 O O . ALA A 1 81 ? -0.942 -12.674 -16.474 1.00 88.88 81 ALA A O 1
ATOM 649 N N . LEU A 1 82 ? -0.137 -10.995 -15.222 1.00 87.69 82 LEU A N 1
ATOM 650 C CA . LEU A 1 82 ? 0.792 -10.470 -16.224 1.00 87.69 82 LEU A CA 1
ATOM 651 C C . LEU A 1 82 ? 2.138 -11.214 -16.253 1.00 87.69 82 LEU A C 1
ATOM 653 O O . LEU A 1 82 ? 2.957 -10.945 -17.131 1.00 87.69 82 LEU A O 1
ATOM 657 N N . GLY A 1 83 ? 2.366 -12.172 -15.350 1.00 83.56 83 GLY A N 1
ATOM 658 C CA . GLY A 1 83 ? 3.609 -12.941 -15.267 1.00 83.56 83 GLY A CA 1
ATOM 659 C C . GLY A 1 83 ? 4.742 -12.221 -14.531 1.00 83.56 83 GLY A C 1
ATOM 660 O O . GLY A 1 83 ? 5.904 -12.479 -14.828 1.00 83.56 83 GLY A O 1
ATOM 661 N N . SER A 1 84 ? 4.414 -11.331 -13.590 1.00 79.19 84 SER A N 1
ATOM 662 C CA . SER A 1 84 ? 5.363 -10.583 -12.751 1.00 79.19 84 SER A CA 1
ATOM 663 C C . SER A 1 84 ? 6.418 -9.805 -13.557 1.00 79.19 84 SER A C 1
ATOM 665 O O . SER A 1 84 ? 7.616 -10.052 -13.402 1.00 79.19 84 SER A O 1
ATOM 667 N N . PRO A 1 85 ? 6.001 -8.847 -14.409 1.00 74.00 85 PRO A N 1
ATOM 668 C CA . PRO A 1 85 ? 6.903 -8.138 -15.325 1.00 74.00 85 PRO A CA 1
ATOM 669 C C . PRO A 1 85 ? 7.947 -7.264 -14.612 1.00 74.00 85 PRO A C 1
ATOM 671 O O . PRO A 1 85 ? 8.972 -6.930 -15.200 1.00 74.00 85 PRO A O 1
ATOM 674 N N . VAL A 1 86 ? 7.712 -6.902 -13.346 1.00 68.69 86 VAL A N 1
ATOM 675 C CA . VAL A 1 86 ? 8.657 -6.151 -12.512 1.00 68.69 86 VAL A CA 1
ATOM 676 C C . VAL A 1 86 ? 8.895 -6.926 -11.222 1.00 68.69 86 VAL A C 1
ATOM 678 O O . VAL A 1 86 ? 7.975 -7.129 -10.430 1.00 68.69 86 VAL A O 1
ATOM 681 N N . ASN A 1 87 ? 10.138 -7.350 -11.002 1.00 66.44 87 ASN A N 1
ATOM 682 C CA . ASN A 1 87 ? 10.533 -8.090 -9.809 1.00 66.44 87 ASN A CA 1
ATOM 683 C C . ASN A 1 87 ? 11.362 -7.184 -8.892 1.00 66.44 87 ASN A C 1
ATOM 685 O O . ASN A 1 87 ? 12.559 -6.983 -9.099 1.00 66.44 87 ASN A O 1
ATOM 689 N N . VAL A 1 88 ? 10.701 -6.578 -7.906 1.00 61.00 88 VAL A N 1
ATOM 690 C CA . VAL A 1 88 ? 11.357 -5.701 -6.934 1.00 61.00 88 VAL A CA 1
ATOM 691 C C . VAL A 1 88 ? 11.841 -6.552 -5.763 1.00 61.00 88 VAL A C 1
ATOM 693 O O . VAL A 1 88 ? 11.104 -6.806 -4.814 1.00 61.00 88 VAL A O 1
ATOM 696 N N . ASN A 1 89 ? 13.103 -6.979 -5.818 1.00 58.19 89 ASN A N 1
ATOM 697 C CA . ASN A 1 89 ? 13.794 -7.579 -4.674 1.00 58.19 89 ASN A CA 1
ATOM 698 C C . ASN A 1 89 ? 14.265 -6.476 -3.716 1.00 58.19 89 ASN A C 1
ATOM 700 O O . ASN A 1 89 ? 15.457 -6.200 -3.602 1.00 58.19 89 ASN A O 1
ATOM 704 N N . ALA A 1 90 ? 13.325 -5.811 -3.048 1.00 56.53 90 ALA A N 1
ATOM 705 C CA . ALA A 1 90 ? 13.657 -4.930 -1.939 1.00 56.53 90 ALA A CA 1
ATOM 706 C C . ALA A 1 90 ? 13.657 -5.738 -0.638 1.00 56.53 90 ALA A C 1
ATOM 708 O O . ALA A 1 90 ? 12.644 -6.322 -0.247 1.00 56.53 90 ALA A O 1
ATOM 709 N N . SER A 1 91 ? 14.800 -5.773 0.045 1.00 57.38 91 SER A N 1
ATOM 710 C CA . SER A 1 91 ? 14.867 -6.208 1.436 1.00 57.38 91 SER A CA 1
ATOM 711 C C . SER A 1 91 ? 14.130 -5.183 2.289 1.00 57.38 91 SER A C 1
ATOM 713 O O . SER A 1 91 ? 14.651 -4.109 2.569 1.00 57.38 91 SER A O 1
ATOM 715 N N . LEU A 1 92 ? 12.891 -5.505 2.643 1.00 59.44 92 LEU A N 1
ATOM 716 C CA . LEU A 1 92 ? 12.071 -4.666 3.505 1.00 59.44 92 LEU A CA 1
ATOM 717 C C . LEU A 1 92 ? 12.669 -4.596 4.915 1.00 59.44 92 LEU A C 1
ATOM 719 O O . LEU A 1 92 ? 13.217 -5.608 5.369 1.00 59.44 92 LEU A O 1
ATOM 723 N N . PRO A 1 93 ? 12.524 -3.461 5.624 1.00 59.47 93 PRO A N 1
ATOM 724 C CA . PRO A 1 93 ? 12.883 -3.382 7.032 1.00 59.47 93 PRO A CA 1
ATOM 725 C C . PRO A 1 93 ? 12.088 -4.439 7.805 1.00 59.47 93 PRO A C 1
ATOM 727 O O . PRO A 1 93 ? 10.854 -4.429 7.825 1.00 59.47 93 PRO A O 1
ATOM 730 N N . LYS A 1 94 ? 12.807 -5.414 8.367 1.00 59.16 94 LYS A N 1
ATOM 731 C CA . LYS A 1 94 ? 12.214 -6.543 9.099 1.00 59.16 94 LYS A CA 1
ATOM 732 C C . LYS A 1 94 ? 12.013 -6.232 10.577 1.00 59.16 94 LYS A C 1
ATOM 734 O O . LYS A 1 94 ? 11.1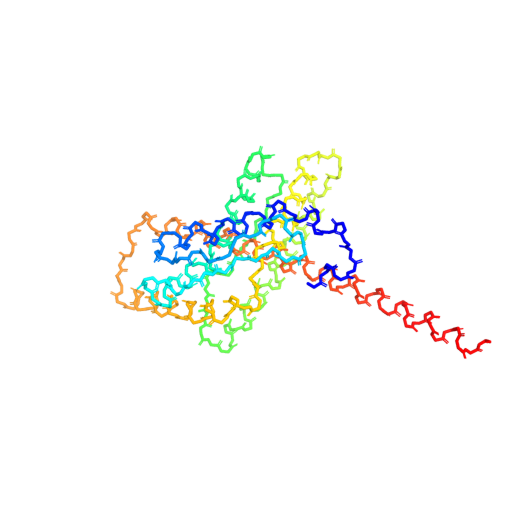01 -6.796 11.172 1.00 59.16 94 LYS A O 1
ATOM 739 N N . ASP A 1 95 ? 12.792 -5.297 11.116 1.00 62.38 95 ASP A N 1
ATOM 740 C CA . ASP A 1 95 ? 12.837 -4.998 12.541 1.00 62.38 95 ASP A CA 1
ATOM 741 C C . ASP A 1 95 ? 12.658 -3.494 12.777 1.00 62.38 95 ASP A C 1
ATOM 743 O O . ASP A 1 95 ? 13.325 -2.667 12.159 1.00 62.38 95 ASP A O 1
ATOM 747 N N . ILE A 1 96 ? 11.745 -3.133 13.680 1.00 61.53 96 ILE A N 1
ATOM 748 C CA . ILE A 1 96 ? 11.593 -1.761 14.172 1.00 61.53 96 ILE A CA 1
ATOM 749 C C . ILE A 1 96 ? 12.171 -1.744 15.582 1.00 61.53 96 ILE A C 1
ATOM 751 O O . ILE A 1 96 ? 11.546 -2.225 16.527 1.00 61.53 96 ILE A O 1
ATOM 755 N N . ALA A 1 97 ? 13.374 -1.195 15.737 1.00 67.31 97 ALA A N 1
ATOM 756 C CA . ALA A 1 97 ? 13.903 -0.906 17.061 1.00 67.31 97 ALA A CA 1
ATOM 757 C C . ALA A 1 97 ? 13.210 0.354 17.608 1.00 67.31 97 ALA A C 1
ATOM 759 O O . ALA A 1 97 ? 13.285 1.425 17.008 1.00 67.31 97 ALA A O 1
ATOM 760 N N . PHE A 1 98 ? 12.541 0.249 18.761 1.00 67.31 98 PHE A N 1
ATOM 761 C CA . PHE A 1 98 ? 11.890 1.378 19.444 1.00 67.31 98 PHE A CA 1
ATOM 762 C C . PHE A 1 98 ? 12.913 2.276 20.165 1.00 67.31 98 PHE A C 1
ATOM 764 O O . PHE A 1 98 ? 12.834 2.517 21.367 1.00 67.31 98 PHE A O 1
ATOM 771 N N . THR A 1 99 ? 13.912 2.754 19.429 1.00 78.88 99 THR A N 1
ATOM 772 C CA . THR A 1 99 ? 14.941 3.686 19.899 1.00 78.88 99 THR A CA 1
ATOM 773 C C . THR A 1 99 ? 15.047 4.859 18.926 1.00 78.88 99 THR A C 1
ATOM 775 O O . THR A 1 99 ? 14.633 4.760 17.770 1.00 78.88 99 THR A O 1
ATOM 778 N N . GLY A 1 100 ? 15.618 5.987 19.365 1.00 75.12 100 GLY A N 1
ATOM 779 C CA . GLY A 1 100 ? 15.854 7.127 18.468 1.00 75.12 100 GLY A CA 1
ATOM 780 C C . GLY A 1 100 ? 16.714 6.746 17.257 1.00 75.12 100 GLY A C 1
ATOM 781 O O . GLY A 1 100 ? 16.435 7.179 16.145 1.00 75.12 100 GLY A O 1
ATOM 782 N N . GLN A 1 101 ? 17.702 5.871 17.457 1.00 79.75 101 GLN A N 1
ATOM 783 C CA . GLN A 1 101 ? 18.519 5.314 16.379 1.00 79.75 101 GLN A CA 1
ATOM 784 C C . GLN A 1 101 ? 17.700 4.410 15.446 1.00 79.75 101 GLN A C 1
ATOM 786 O O . GLN A 1 101 ? 17.774 4.575 14.231 1.00 79.75 101 GLN A O 1
ATOM 791 N N . GLY A 1 102 ? 16.856 3.539 16.003 1.00 75.38 102 GLY A N 1
ATOM 792 C CA . GLY A 1 102 ? 15.967 2.673 15.229 1.00 75.38 102 GLY A CA 1
ATOM 793 C C . GLY A 1 102 ? 14.982 3.444 14.347 1.00 75.38 102 GLY A C 1
ATOM 794 O O . GLY A 1 102 ? 14.689 3.017 13.236 1.00 75.38 102 GLY A O 1
ATOM 795 N N . PHE A 1 103 ? 14.531 4.627 14.779 1.00 73.44 103 PHE A N 1
ATOM 796 C CA . PHE A 1 103 ? 13.727 5.511 13.932 1.00 73.44 103 PHE A CA 1
ATOM 797 C C . PHE A 1 103 ? 14.499 6.005 12.697 1.00 73.44 103 PHE A C 1
ATOM 799 O O . PHE A 1 103 ? 13.958 5.986 11.591 1.00 73.44 103 PHE A O 1
ATOM 806 N N . PHE A 1 104 ? 15.755 6.439 12.859 1.00 78.94 104 PHE A N 1
ATOM 807 C CA . PHE A 1 104 ? 16.583 6.875 11.727 1.00 78.94 104 PHE A CA 1
ATOM 808 C C . PHE A 1 104 ? 16.950 5.718 10.799 1.00 78.94 104 PHE A C 1
ATOM 810 O O . PHE A 1 104 ? 16.971 5.908 9.585 1.00 78.94 104 PHE A O 1
ATOM 817 N N . GLU A 1 105 ? 17.205 4.532 11.350 1.00 81.31 105 GLU A N 1
ATOM 818 C CA . GLU A 1 105 ? 17.433 3.307 10.577 1.00 81.31 105 GLU A CA 1
ATOM 819 C C . GLU A 1 105 ? 16.190 2.944 9.762 1.00 81.31 105 GLU A C 1
ATOM 821 O O . GLU A 1 105 ? 16.283 2.801 8.549 1.00 81.31 105 GLU A O 1
ATOM 826 N N . PHE A 1 106 ? 15.005 2.955 10.375 1.00 75.50 106 PHE A N 1
ATOM 827 C CA . PHE A 1 106 ? 13.744 2.744 9.666 1.00 75.50 106 PHE A CA 1
ATOM 828 C C . PHE A 1 106 ? 13.502 3.791 8.567 1.00 75.50 106 PHE A C 1
ATOM 830 O O . PHE A 1 106 ? 13.117 3.453 7.448 1.00 75.50 106 PHE A O 1
ATOM 837 N N . ALA A 1 107 ? 13.745 5.074 8.854 1.00 75.25 107 ALA A N 1
ATOM 838 C CA . ALA A 1 107 ? 13.604 6.140 7.865 1.00 75.25 107 ALA A CA 1
ATOM 839 C C . ALA A 1 107 ? 14.584 5.963 6.693 1.00 75.25 107 ALA A C 1
ATOM 841 O O . ALA A 1 107 ? 14.206 6.160 5.537 1.00 75.25 107 ALA A O 1
ATOM 842 N N . LYS A 1 108 ? 15.827 5.565 6.981 1.00 82.88 108 LYS A N 1
ATOM 843 C CA . LYS A 1 108 ? 16.828 5.235 5.968 1.00 82.88 108 LYS A CA 1
ATOM 844 C C . LYS A 1 108 ? 16.384 4.036 5.133 1.00 82.88 108 LYS A C 1
ATOM 846 O O . LYS A 1 108 ? 16.406 4.137 3.913 1.00 82.88 108 LYS A O 1
ATOM 851 N N . ASP A 1 109 ? 15.910 2.966 5.761 1.00 80.38 109 ASP A N 1
ATOM 852 C CA . ASP A 1 109 ? 15.434 1.765 5.074 1.00 80.38 109 ASP A CA 1
ATOM 853 C C . ASP A 1 109 ? 14.234 2.063 4.169 1.00 80.38 109 ASP A C 1
ATOM 855 O O . ASP A 1 109 ? 14.147 1.537 3.058 1.00 80.38 109 ASP A O 1
ATOM 859 N N . LEU A 1 110 ? 13.332 2.961 4.581 1.00 74.69 110 LEU A N 1
ATOM 860 C CA . LEU A 1 110 ? 12.255 3.455 3.719 1.00 74.69 110 LEU A CA 1
ATOM 861 C C . LEU A 1 110 ? 12.801 4.198 2.494 1.00 74.69 110 LEU A C 1
ATOM 863 O O . LEU A 1 110 ? 12.362 3.939 1.373 1.00 74.69 110 LEU A O 1
ATOM 867 N N . VAL A 1 111 ? 13.761 5.109 2.682 1.00 80.44 111 VAL A N 1
ATOM 868 C CA . VAL A 1 111 ? 14.387 5.863 1.580 1.00 80.44 111 VAL A CA 1
ATOM 869 C C . VAL A 1 111 ? 15.143 4.933 0.631 1.00 80.44 111 VAL A C 1
ATOM 871 O O . VAL A 1 111 ? 14.989 5.039 -0.589 1.00 80.44 111 VAL A O 1
ATOM 874 N N . ASP A 1 112 ? 15.919 3.999 1.171 1.00 82.38 112 ASP A N 1
ATOM 875 C CA . ASP A 1 112 ? 16.648 3.001 0.398 1.00 82.38 112 ASP A CA 1
ATOM 876 C C . ASP A 1 112 ? 15.667 2.116 -0.380 1.00 82.38 112 ASP A C 1
ATOM 878 O O . ASP A 1 112 ? 15.851 1.897 -1.577 1.00 82.38 112 ASP A O 1
ATOM 882 N N . THR A 1 113 ? 14.553 1.709 0.232 1.00 76.62 113 THR A N 1
ATOM 883 C CA . THR A 1 113 ? 13.509 0.935 -0.450 1.00 76.62 113 THR A CA 1
ATOM 884 C C . THR A 1 113 ? 12.858 1.718 -1.591 1.00 76.62 113 THR A C 1
ATOM 886 O O . THR A 1 113 ? 12.688 1.167 -2.680 1.00 76.62 113 THR A O 1
ATOM 889 N N . ILE A 1 114 ? 12.541 3.005 -1.402 1.00 77.81 114 ILE A N 1
ATOM 890 C CA . ILE A 1 114 ? 12.040 3.883 -2.477 1.00 77.81 114 ILE A CA 1
ATOM 891 C C . ILE A 1 114 ? 13.045 3.927 -3.632 1.00 77.81 114 ILE A C 1
ATOM 893 O O . ILE A 1 114 ? 12.672 3.772 -4.799 1.00 77.81 114 ILE A O 1
ATOM 897 N N . LYS A 1 115 ? 14.333 4.094 -3.316 1.00 81.00 115 LYS A N 1
ATOM 898 C CA . LYS A 1 115 ? 15.410 4.147 -4.307 1.00 81.00 115 LYS A CA 1
ATOM 899 C C . LYS A 1 115 ? 15.533 2.831 -5.075 1.00 81.00 115 LYS A C 1
ATOM 901 O O . LYS A 1 115 ? 15.534 2.856 -6.304 1.00 81.00 115 LYS A O 1
ATOM 906 N N . PHE A 1 116 ? 15.599 1.694 -4.383 1.00 80.19 116 PHE A N 1
ATOM 907 C CA . PHE A 1 116 ? 15.698 0.372 -5.008 1.00 80.19 116 PHE A CA 1
ATOM 908 C C . PHE A 1 116 ? 14.481 0.051 -5.868 1.00 80.19 116 PHE A C 1
ATOM 910 O O . PHE A 1 116 ? 14.629 -0.452 -6.978 1.00 80.19 116 PHE A O 1
ATOM 917 N N . THR A 1 117 ? 13.288 0.401 -5.396 1.00 77.94 117 THR A N 1
ATOM 918 C CA . THR A 1 117 ? 12.038 0.205 -6.133 1.00 77.94 117 THR A CA 1
ATOM 919 C C . THR A 1 117 ? 12.015 1.044 -7.409 1.00 77.94 117 THR A C 1
ATOM 921 O O . THR A 1 117 ? 11.754 0.524 -8.493 1.00 77.94 117 THR A O 1
ATOM 924 N N . THR A 1 118 ? 12.367 2.328 -7.308 1.00 76.62 118 THR A N 1
ATOM 925 C CA . THR A 1 118 ? 12.412 3.246 -8.456 1.00 76.62 118 THR A CA 1
ATOM 926 C C . THR A 1 118 ? 13.443 2.794 -9.489 1.00 76.62 118 THR A C 1
ATOM 928 O O . THR A 1 118 ? 13.146 2.750 -10.682 1.00 76.62 118 THR A O 1
ATOM 931 N N . LEU A 1 119 ? 14.639 2.404 -9.039 1.00 80.62 119 LEU A N 1
ATOM 932 C CA . LEU A 1 119 ? 15.682 1.872 -9.916 1.00 80.62 119 LEU A CA 1
ATOM 933 C C . LEU A 1 119 ? 15.276 0.533 -10.539 1.00 80.62 119 LEU A C 1
ATOM 935 O O . LEU A 1 119 ? 15.537 0.320 -11.717 1.00 80.62 119 LEU A O 1
ATOM 939 N N . GLY A 1 120 ? 14.611 -0.350 -9.793 1.00 78.00 120 GLY A N 1
ATOM 940 C CA . GLY A 1 120 ? 14.111 -1.625 -10.308 1.00 78.00 120 GLY A CA 1
ATOM 941 C C . GLY A 1 120 ? 13.090 -1.437 -11.431 1.00 78.00 120 GLY A C 1
ATOM 942 O O . GLY A 1 120 ? 13.203 -2.073 -12.480 1.00 78.00 120 GLY A O 1
ATOM 943 N N . ILE A 1 121 ? 12.147 -0.506 -11.261 1.00 79.69 121 ILE A N 1
ATOM 944 C CA . ILE A 1 121 ? 11.197 -0.122 -12.318 1.00 79.69 121 ILE A CA 1
ATOM 945 C C . ILE A 1 121 ? 11.938 0.463 -13.523 1.00 79.69 121 ILE A C 1
ATOM 947 O O . ILE A 1 121 ? 11.636 0.109 -14.657 1.00 79.69 121 ILE A O 1
ATOM 951 N N . TRP A 1 122 ? 12.918 1.340 -13.286 1.00 82.38 122 TRP A N 1
ATOM 952 C CA . TRP A 1 122 ? 13.696 1.969 -14.351 1.00 82.38 122 TRP A CA 1
ATOM 953 C C . TRP A 1 122 ? 14.513 0.957 -15.164 1.00 82.38 122 TRP A C 1
ATOM 955 O O . TRP A 1 122 ? 14.518 1.007 -16.389 1.00 82.38 122 TRP A O 1
ATOM 965 N N . HIS A 1 123 ? 15.181 0.011 -14.503 1.00 82.81 123 HIS A N 1
ATOM 966 C CA . HIS A 1 123 ? 15.993 -1.009 -15.170 1.00 82.81 123 HIS A CA 1
ATOM 967 C C . HIS A 1 123 ? 15.167 -2.022 -15.960 1.00 82.81 123 HIS A C 1
ATOM 969 O O . HIS A 1 123 ? 15.656 -2.573 -16.941 1.00 82.81 123 HIS A O 1
ATOM 975 N N . THR A 1 124 ? 13.928 -2.262 -15.540 1.00 80.50 124 THR A N 1
ATOM 976 C CA . THR A 1 124 ? 12.985 -3.146 -16.238 1.00 80.50 124 THR A CA 1
ATOM 977 C C . THR A 1 124 ? 12.096 -2.390 -17.222 1.00 80.50 124 THR A C 1
ATOM 979 O O . THR A 1 124 ? 11.171 -2.981 -17.769 1.00 80.50 124 THR A O 1
ATOM 982 N N . ALA A 1 125 ? 12.347 -1.094 -17.443 1.00 83.00 125 ALA A N 1
ATOM 983 C CA . ALA A 1 125 ? 11.484 -0.253 -18.252 1.00 83.00 125 ALA A CA 1
ATOM 984 C C . ALA A 1 125 ? 11.488 -0.685 -19.720 1.00 83.00 125 ALA A C 1
ATOM 986 O O . ALA A 1 125 ? 12.429 -0.409 -20.464 1.00 83.00 125 ALA A O 1
ATOM 987 N N . ASP A 1 126 ? 10.388 -1.303 -20.141 1.00 84.69 126 ASP A N 1
ATOM 988 C CA . ASP A 1 126 ? 10.124 -1.621 -21.536 1.00 84.69 126 ASP A CA 1
ATOM 989 C C . ASP A 1 126 ? 8.746 -1.093 -21.945 1.00 84.69 126 ASP A C 1
ATOM 991 O O . ASP A 1 126 ? 7.707 -1.716 -21.733 1.00 84.69 126 ASP A O 1
ATOM 995 N N . ALA A 1 127 ? 8.738 0.087 -22.567 1.00 83.06 127 ALA A N 1
ATOM 996 C CA . ALA A 1 127 ? 7.512 0.716 -23.054 1.00 83.06 127 ALA A CA 1
ATOM 997 C C . ALA A 1 127 ? 6.879 -0.020 -24.252 1.00 83.06 127 ALA A C 1
ATOM 999 O O . ALA A 1 127 ? 5.772 0.332 -24.660 1.00 83.06 127 ALA A O 1
ATOM 1000 N N . ARG A 1 128 ? 7.573 -1.002 -24.846 1.00 87.81 128 ARG A N 1
ATOM 1001 C CA . ARG A 1 128 ? 7.051 -1.818 -25.950 1.00 87.81 128 ARG A CA 1
ATOM 1002 C C . ARG A 1 128 ? 6.390 -3.099 -25.457 1.00 87.81 128 ARG A C 1
ATOM 1004 O O . ARG A 1 128 ? 5.597 -3.668 -26.204 1.00 87.81 128 ARG A O 1
ATOM 1011 N N . ASP A 1 129 ? 6.675 -3.529 -24.229 1.00 88.94 129 ASP A N 1
ATOM 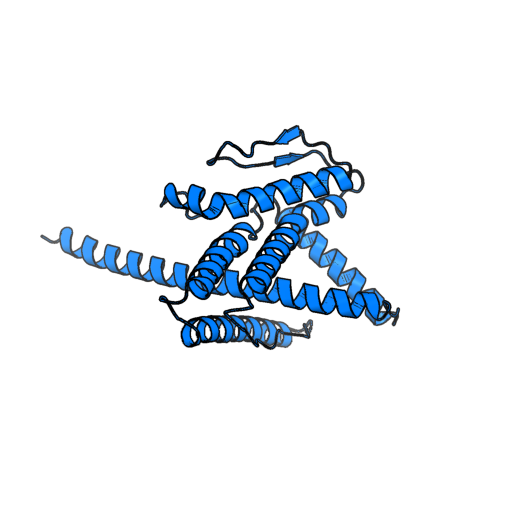1012 C CA . ASP A 1 129 ? 6.004 -4.674 -23.625 1.00 88.94 129 ASP A CA 1
ATOM 1013 C C . ASP A 1 129 ? 4.634 -4.254 -23.051 1.00 88.94 129 ASP A C 1
ATOM 1015 O O . ASP A 1 129 ? 4.566 -3.524 -22.052 1.00 88.94 129 ASP A O 1
ATOM 1019 N N . PRO A 1 130 ? 3.510 -4.728 -23.626 1.00 88.00 130 PRO A N 1
ATOM 1020 C CA . PRO A 1 130 ? 2.182 -4.409 -23.112 1.00 88.00 130 PRO A CA 1
ATOM 1021 C C . PRO A 1 130 ? 1.966 -4.902 -21.674 1.00 88.00 130 PRO A C 1
ATOM 1023 O O . PRO A 1 130 ? 1.158 -4.315 -20.951 1.00 88.00 130 PRO A O 1
ATOM 1026 N N . LYS A 1 131 ? 2.681 -5.946 -21.229 1.00 89.38 131 LYS A N 1
ATOM 1027 C CA . LYS A 1 131 ? 2.586 -6.452 -19.853 1.00 89.38 131 LYS A CA 1
ATOM 1028 C C . LYS A 1 131 ? 3.221 -5.484 -18.866 1.00 89.38 131 LYS A C 1
ATOM 1030 O O . LYS A 1 131 ? 2.614 -5.188 -17.837 1.00 89.38 131 LYS A O 1
ATOM 1035 N N . TRP A 1 132 ? 4.398 -4.950 -19.191 1.00 88.25 132 TRP A N 1
ATOM 1036 C CA . TRP A 1 132 ? 5.054 -3.929 -18.378 1.00 88.25 132 TRP A CA 1
ATOM 1037 C C . TRP A 1 132 ? 4.195 -2.664 -18.280 1.00 88.25 132 TRP A C 1
ATOM 1039 O O . TRP A 1 132 ? 3.910 -2.192 -17.178 1.00 88.25 132 TRP A O 1
ATOM 1049 N N . VAL A 1 133 ? 3.681 -2.169 -19.412 1.00 88.06 133 VAL A N 1
ATOM 1050 C CA . VAL A 1 133 ? 2.799 -0.989 -19.439 1.00 88.06 133 VAL A CA 1
ATOM 1051 C C . VAL A 1 133 ? 1.537 -1.221 -18.602 1.00 88.06 133 VAL A C 1
ATOM 1053 O O . VAL A 1 133 ? 1.177 -0.377 -17.778 1.00 88.06 133 VAL A O 1
ATOM 1056 N N . GLY A 1 134 ? 0.892 -2.382 -18.758 1.00 87.88 134 GLY A N 1
ATOM 1057 C CA . GLY A 1 134 ? -0.276 -2.764 -17.965 1.00 87.88 134 GLY A CA 1
ATOM 1058 C C . GLY A 1 134 ? 0.016 -2.809 -16.464 1.00 87.88 134 GLY A C 1
ATOM 1059 O O . GLY A 1 134 ? -0.776 -2.304 -15.667 1.00 87.88 134 GLY A O 1
ATOM 1060 N N . PHE A 1 135 ? 1.176 -3.338 -16.070 1.00 88.31 135 PHE A N 1
ATOM 1061 C CA . PHE A 1 135 ? 1.599 -3.388 -14.673 1.00 88.31 135 PHE A CA 1
ATOM 1062 C C . PHE A 1 135 ? 1.837 -1.996 -14.076 1.00 88.31 135 PHE A C 1
ATOM 1064 O O . PHE A 1 135 ? 1.397 -1.730 -12.956 1.00 88.31 135 PHE A O 1
ATOM 1071 N N . ILE A 1 136 ? 2.485 -1.086 -14.808 1.00 87.38 136 ILE A N 1
ATOM 1072 C CA . ILE A 1 136 ? 2.707 0.289 -14.339 1.00 87.38 136 ILE A CA 1
ATOM 1073 C C . ILE A 1 136 ? 1.383 1.039 -14.189 1.00 87.38 136 ILE A C 1
ATOM 1075 O O . ILE A 1 136 ? 1.160 1.684 -13.165 1.00 87.38 136 ILE A O 1
ATOM 1079 N N . ILE A 1 137 ? 0.472 0.907 -15.158 1.00 89.06 137 ILE A N 1
ATOM 1080 C CA . ILE A 1 137 ? -0.870 1.500 -15.077 1.00 89.06 137 ILE A CA 1
ATOM 1081 C C . ILE A 1 137 ? -1.618 0.968 -13.850 1.00 89.06 137 ILE A C 1
ATOM 1083 O O . ILE A 1 137 ? -2.124 1.760 -13.054 1.00 89.06 137 ILE A O 1
ATOM 1087 N N . ALA A 1 138 ? -1.650 -0.355 -13.662 1.00 89.19 138 ALA A N 1
ATOM 1088 C CA . ALA A 1 138 ? -2.307 -0.976 -12.516 1.00 89.19 138 ALA A CA 1
ATOM 1089 C C . ALA A 1 138 ? -1.688 -0.514 -11.193 1.00 89.19 138 ALA A C 1
ATOM 1091 O O . ALA A 1 138 ? -2.412 -0.170 -10.263 1.00 89.19 138 ALA A O 1
ATOM 1092 N N . THR A 1 139 ? -0.358 -0.446 -11.128 1.00 87.31 139 THR A N 1
ATOM 1093 C CA . THR A 1 139 ? 0.356 0.074 -9.962 1.00 87.31 139 THR A CA 1
ATOM 1094 C C . THR A 1 139 ? -0.132 1.477 -9.631 1.00 87.31 139 THR A C 1
ATOM 1096 O O . THR A 1 139 ? -0.618 1.680 -8.529 1.00 87.31 139 THR A O 1
ATOM 1099 N N . ILE A 1 140 ? -0.090 2.421 -10.579 1.00 86.88 140 ILE A N 1
ATOM 1100 C CA . ILE A 1 140 ? -0.512 3.808 -10.333 1.00 86.88 140 ILE A CA 1
ATOM 1101 C C . ILE A 1 140 ? -1.957 3.862 -9.829 1.00 86.88 140 ILE A C 1
ATOM 1103 O O . ILE A 1 140 ? -2.229 4.552 -8.848 1.00 86.88 140 ILE A O 1
ATOM 1107 N N . ILE A 1 141 ? -2.872 3.129 -10.471 1.00 89.94 141 ILE A N 1
ATOM 1108 C CA . ILE A 1 141 ? -4.288 3.105 -10.087 1.00 89.94 141 ILE A CA 1
ATOM 1109 C C . ILE A 1 141 ? -4.443 2.614 -8.645 1.00 89.94 141 ILE A C 1
ATOM 1111 O O . ILE A 1 141 ? -5.002 3.322 -7.810 1.00 89.94 141 ILE A O 1
ATOM 1115 N N . PHE A 1 142 ? -3.921 1.431 -8.324 1.00 88.56 142 PHE A N 1
ATOM 1116 C CA . PHE A 1 142 ? -4.190 0.795 -7.036 1.00 88.56 142 PHE A CA 1
ATOM 1117 C C . PHE A 1 142 ? -3.368 1.368 -5.886 1.00 88.56 142 PHE A C 1
ATOM 1119 O O . PHE A 1 142 ? -3.890 1.469 -4.780 1.00 88.56 142 PHE A O 1
ATOM 1126 N N . THR A 1 143 ? -2.126 1.804 -6.112 1.00 85.06 143 THR A N 1
ATOM 1127 C CA . THR A 1 143 ? -1.327 2.412 -5.040 1.00 85.06 143 THR A CA 1
ATOM 1128 C C . THR A 1 143 ? -1.877 3.778 -4.657 1.00 85.06 143 THR A C 1
ATOM 1130 O O . THR A 1 143 ? -1.952 4.093 -3.474 1.00 85.06 143 THR A O 1
ATOM 1133 N N . VAL A 1 144 ? -2.310 4.591 -5.632 1.00 84.44 144 VAL A N 1
ATOM 1134 C CA . VAL A 1 144 ? -2.918 5.900 -5.340 1.00 84.44 144 VAL A CA 1
ATOM 1135 C C . VAL A 1 144 ? -4.270 5.722 -4.655 1.00 84.44 144 VAL A C 1
ATOM 1137 O O . VAL A 1 144 ? -4.544 6.413 -3.676 1.00 84.44 144 VAL A O 1
ATOM 1140 N N . SER A 1 145 ? -5.091 4.775 -5.118 1.00 86.25 145 SER A N 1
ATOM 1141 C CA . SER A 1 145 ? -6.380 4.471 -4.491 1.00 8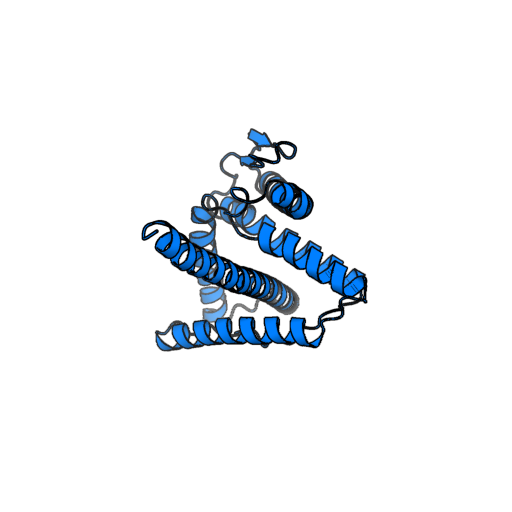6.25 145 SER A CA 1
ATOM 1142 C C . SER A 1 145 ? -6.259 3.753 -3.144 1.00 86.25 145 SER A C 1
ATOM 1144 O O . SER A 1 145 ? -7.230 3.719 -2.408 1.00 86.25 145 SER A O 1
ATOM 1146 N N . MET A 1 146 ? -5.106 3.191 -2.780 1.00 85.81 146 MET A N 1
ATOM 1147 C CA . MET A 1 146 ? -4.874 2.594 -1.457 1.00 85.81 146 MET A CA 1
ATOM 1148 C C . MET A 1 146 ? -4.698 3.646 -0.349 1.00 85.81 146 MET A C 1
ATOM 1150 O O . MET A 1 146 ? -4.869 3.326 0.828 1.00 85.81 146 MET A O 1
ATOM 1154 N N . ALA A 1 147 ? -4.340 4.886 -0.694 1.00 82.19 147 ALA A N 1
ATOM 1155 C CA . ALA A 1 147 ? -4.068 5.919 0.297 1.00 82.19 147 ALA A CA 1
ATOM 1156 C C . ALA A 1 147 ? -5.320 6.202 1.161 1.00 82.19 147 ALA A C 1
ATOM 1158 O O . ALA A 1 147 ? -6.368 6.539 0.603 1.00 82.19 147 ALA A O 1
ATOM 1159 N N . PRO A 1 148 ? -5.225 6.099 2.502 1.00 77.69 148 PRO A N 1
ATOM 1160 C CA . PRO A 1 148 ? -6.359 6.351 3.385 1.00 77.69 148 PRO A CA 1
ATOM 1161 C C . PRO A 1 148 ? -6.772 7.825 3.333 1.00 77.69 148 PRO A C 1
ATOM 1163 O O . PRO A 1 148 ? -5.927 8.720 3.195 1.00 77.69 148 PRO A O 1
ATOM 1166 N N . GLN A 1 149 ? -8.070 8.103 3.466 1.00 78.00 149 GLN A N 1
ATOM 1167 C CA . GLN A 1 149 ? -8.557 9.475 3.495 1.00 78.00 149 GLN A CA 1
ATOM 1168 C C . GLN A 1 149 ? -8.249 10.128 4.850 1.00 78.00 149 GLN A C 1
ATOM 1170 O O . GLN A 1 149 ? -8.058 9.468 5.873 1.00 78.00 149 GLN A O 1
ATOM 1175 N N . ALA A 1 150 ? -8.241 11.464 4.896 1.00 73.31 150 ALA A N 1
ATOM 1176 C CA . ALA A 1 150 ? -7.980 12.200 6.139 1.00 73.31 150 ALA A CA 1
ATOM 1177 C C . ALA A 1 150 ? -8.970 11.841 7.267 1.00 73.31 150 ALA A C 1
ATOM 1179 O O . ALA A 1 150 ? -8.608 11.874 8.441 1.00 73.31 150 ALA A O 1
ATOM 1180 N N . LYS A 1 151 ? -10.211 11.480 6.908 1.00 74.44 151 LYS A N 1
ATOM 1181 C CA . LYS A 1 151 ? -11.246 11.038 7.852 1.00 74.44 151 LYS A CA 1
ATOM 1182 C C . LYS A 1 151 ? -10.953 9.655 8.435 1.00 74.44 151 LYS A C 1
ATOM 1184 O O . LYS A 1 151 ? -11.306 9.420 9.587 1.00 74.44 151 LYS A O 1
ATOM 1189 N N . ASP A 1 152 ? -10.277 8.796 7.682 1.00 77.06 152 ASP A N 1
ATOM 1190 C CA . ASP A 1 152 ? -9.978 7.412 8.057 1.00 77.06 152 ASP A CA 1
ATOM 1191 C C . ASP A 1 152 ? -8.775 7.335 9.001 1.00 77.06 152 ASP A C 1
ATOM 1193 O O . ASP A 1 152 ? -8.709 6.499 9.904 1.00 77.06 152 ASP A O 1
ATOM 1197 N N . LEU A 1 153 ? -7.838 8.278 8.855 1.00 79.69 153 LEU A N 1
ATOM 1198 C CA . LEU A 1 153 ? -6.594 8.321 9.623 1.00 79.69 153 LEU A CA 1
ATOM 1199 C C . LEU A 1 153 ? -6.823 8.340 11.145 1.00 79.69 153 LEU A C 1
ATOM 1201 O O . LEU A 1 153 ? -6.032 7.769 11.899 1.00 79.69 153 LEU A O 1
ATOM 1205 N N . LYS A 1 154 ? -7.935 8.941 11.594 1.00 83.12 154 LYS A N 1
ATOM 1206 C CA . LYS A 1 154 ? -8.308 9.022 13.014 1.00 83.12 154 LYS A CA 1
ATOM 1207 C C . LYS A 1 154 ? -8.554 7.650 13.656 1.00 83.12 154 LYS A C 1
ATOM 1209 O O . LYS A 1 154 ? -8.354 7.519 14.856 1.00 83.12 154 LYS A O 1
ATOM 1214 N N . TYR A 1 155 ? -8.960 6.647 12.874 1.00 82.44 155 TYR A N 1
ATOM 1215 C CA . TYR A 1 155 ? -9.164 5.271 13.341 1.00 82.44 155 TYR A CA 1
ATOM 1216 C C . TYR A 1 155 ? -7.991 4.357 12.976 1.00 82.44 155 TYR A C 1
ATOM 1218 O O . TYR A 1 155 ? -7.690 3.419 13.714 1.00 82.44 155 TYR A O 1
ATOM 1226 N N . LEU A 1 156 ? -7.283 4.659 11.881 1.00 82.56 156 LEU A N 1
ATOM 1227 C CA . LEU A 1 156 ? -6.111 3.895 11.460 1.00 82.56 156 LEU A CA 1
ATOM 1228 C C . LEU A 1 156 ? -4.986 3.954 12.503 1.00 82.56 156 LEU A C 1
ATOM 1230 O O . LEU A 1 156 ? -4.468 2.915 12.899 1.00 82.56 156 LEU A O 1
ATOM 1234 N N . ILE A 1 157 ? -4.626 5.155 12.973 1.00 81.19 157 ILE A N 1
ATOM 1235 C CA . ILE A 1 157 ? -3.528 5.352 13.936 1.00 81.19 157 ILE A CA 1
ATOM 1236 C C . ILE A 1 157 ? -3.753 4.573 15.245 1.00 81.19 157 ILE A C 1
ATOM 1238 O O . ILE A 1 157 ? -2.889 3.767 15.597 1.00 81.19 157 ILE A O 1
ATOM 1242 N N . PRO A 1 158 ? -4.874 4.751 15.975 1.00 80.69 158 PRO A N 1
ATOM 1243 C CA . PRO A 1 158 ? -5.094 4.008 17.212 1.00 80.69 158 PRO A CA 1
ATOM 1244 C C . PRO A 1 158 ? -5.195 2.500 16.967 1.00 80.69 158 PRO A C 1
ATOM 1246 O O . PRO A 1 158 ? -4.688 1.730 17.777 1.00 80.69 158 PRO A O 1
ATOM 1249 N N . GLY A 1 159 ? -5.770 2.064 15.842 1.00 81.25 159 GLY A N 1
ATOM 1250 C CA . GLY A 1 159 ? -5.812 0.647 15.487 1.00 81.25 159 GLY A CA 1
ATOM 1251 C C . GLY A 1 159 ? -4.424 0.041 15.258 1.00 81.25 159 GLY A C 1
ATOM 1252 O O . GLY A 1 159 ? -4.146 -1.039 15.773 1.00 81.25 159 GLY A O 1
ATOM 1253 N N . ILE A 1 160 ? -3.516 0.761 14.586 1.00 81.25 160 ILE A N 1
ATOM 1254 C CA . ILE A 1 160 ? -2.109 0.351 14.436 1.00 81.25 160 ILE A CA 1
ATOM 1255 C C . ILE A 1 160 ? -1.419 0.263 15.802 1.00 81.25 160 ILE A C 1
ATOM 1257 O O . ILE A 1 160 ? -0.705 -0.703 16.053 1.00 81.25 160 ILE A O 1
ATOM 1261 N N . ILE A 1 161 ? -1.645 1.229 16.698 1.00 80.88 161 ILE A N 1
ATOM 1262 C CA . ILE A 1 161 ? -1.061 1.219 18.051 1.00 80.88 161 ILE A CA 1
ATOM 1263 C C . ILE A 1 161 ? -1.556 0.007 18.850 1.00 80.88 161 ILE A C 1
ATOM 1265 O O . ILE A 1 161 ? -0.751 -0.696 19.459 1.00 80.88 161 ILE A O 1
ATOM 1269 N N . ILE A 1 162 ? -2.864 -0.266 18.823 1.00 82.00 162 ILE A N 1
ATOM 1270 C CA . ILE A 1 162 ? -3.460 -1.430 19.491 1.00 82.00 162 ILE A CA 1
ATOM 1271 C C . ILE A 1 162 ? -2.876 -2.724 18.918 1.00 82.00 162 ILE A C 1
ATOM 1273 O O . ILE A 1 162 ? -2.471 -3.607 19.672 1.00 82.00 162 ILE A O 1
ATOM 1277 N N . LEU A 1 163 ? -2.788 -2.830 17.591 1.00 81.44 163 LEU A N 1
ATOM 1278 C CA . LEU A 1 163 ? -2.236 -4.001 16.921 1.00 81.44 163 LEU A CA 1
ATOM 1279 C C . LEU A 1 163 ? -0.759 -4.217 17.284 1.00 81.44 163 LEU A C 1
ATOM 1281 O O . LEU A 1 163 ? -0.361 -5.338 17.598 1.00 81.44 163 LEU A O 1
ATOM 1285 N N . ALA A 1 164 ? 0.038 -3.147 17.304 1.00 77.94 164 ALA A N 1
ATOM 1286 C CA . ALA A 1 164 ? 1.436 -3.187 17.718 1.00 77.94 164 ALA A CA 1
ATOM 1287 C C . ALA A 1 164 ? 1.583 -3.644 19.178 1.00 77.94 164 ALA A C 1
ATOM 1289 O O . ALA A 1 164 ? 2.424 -4.492 19.466 1.00 77.94 164 ALA A O 1
ATOM 1290 N N . ALA A 1 165 ? 0.732 -3.150 20.084 1.00 79.12 165 ALA A N 1
ATOM 1291 C CA . ALA A 1 165 ? 0.723 -3.577 21.480 1.00 79.12 165 ALA A CA 1
ATOM 1292 C C . ALA A 1 165 ? 0.383 -5.071 21.620 1.00 79.12 165 ALA A C 1
ATOM 1294 O O . ALA A 1 165 ? 1.060 -5.787 22.353 1.00 79.12 165 ALA A O 1
ATOM 1295 N N . ILE A 1 166 ? -0.616 -5.570 20.880 1.00 81.88 166 ILE A N 1
ATOM 1296 C CA . ILE A 1 166 ? -0.969 -6.998 20.871 1.00 81.88 166 ILE A CA 1
ATOM 1297 C C . ILE A 1 166 ? 0.226 -7.843 20.422 1.00 81.88 166 ILE A C 1
ATOM 1299 O O . ILE A 1 166 ? 0.588 -8.797 21.108 1.00 81.88 166 ILE A O 1
ATOM 1303 N N . PHE A 1 167 ? 0.864 -7.489 19.303 1.00 77.25 167 PHE A N 1
ATOM 1304 C CA . PHE A 1 167 ? 2.035 -8.220 18.816 1.00 77.25 167 PHE A CA 1
ATOM 1305 C C . PHE A 1 167 ? 3.208 -8.168 19.794 1.00 77.25 167 PHE A C 1
ATOM 1307 O O . PHE A 1 167 ? 3.867 -9.187 19.992 1.00 77.25 167 PHE A O 1
ATOM 1314 N N . PHE A 1 168 ? 3.432 -7.023 20.438 1.00 77.25 168 PHE A N 1
ATOM 1315 C CA . PHE A 1 168 ? 4.445 -6.877 21.477 1.00 77.25 168 PHE A CA 1
ATOM 1316 C C . PHE A 1 168 ? 4.206 -7.853 22.637 1.00 77.25 168 PHE A C 1
ATOM 1318 O O . PHE A 1 168 ? 5.102 -8.616 22.988 1.00 77.25 168 PHE A O 1
ATOM 1325 N N . PHE A 1 169 ? 2.987 -7.906 23.183 1.00 80.12 169 PHE A N 1
ATOM 1326 C CA . PHE A 1 169 ? 2.670 -8.836 24.269 1.00 80.12 169 PHE A CA 1
ATOM 1327 C C . PHE A 1 169 ? 2.741 -10.301 23.827 1.00 80.12 169 PHE A C 1
ATOM 1329 O O . PHE A 1 169 ? 3.267 -11.133 24.561 1.00 80.12 169 PHE A O 1
ATOM 1336 N N . LEU A 1 170 ? 2.269 -10.638 22.622 1.00 81.81 170 LEU A N 1
ATOM 1337 C CA . LEU A 1 170 ? 2.394 -11.999 22.086 1.00 81.81 170 LEU A CA 1
ATOM 1338 C C . LEU A 1 170 ? 3.861 -12.448 22.003 1.00 81.81 170 LEU A C 1
ATOM 1340 O O . LEU A 1 170 ? 4.168 -13.592 22.347 1.00 81.81 170 LEU A O 1
ATOM 1344 N N . ALA A 1 171 ? 4.755 -11.548 21.584 1.00 75.00 171 ALA A N 1
ATOM 1345 C CA . ALA A 1 171 ? 6.189 -11.804 21.529 1.00 75.00 171 ALA A CA 1
ATOM 1346 C C . ALA A 1 171 ? 6.803 -11.952 22.931 1.00 75.00 171 ALA A C 1
ATOM 1348 O O . ALA A 1 171 ? 7.519 -12.924 23.177 1.00 75.00 171 ALA A O 1
ATOM 1349 N N . GLU A 1 172 ? 6.476 -11.047 23.857 1.00 77.56 172 GLU A N 1
ATOM 1350 C CA . GLU A 1 172 ? 6.991 -11.056 25.234 1.00 77.56 172 GLU A CA 1
ATOM 1351 C C . GLU A 1 172 ? 6.591 -12.335 25.985 1.00 77.56 172 GLU A C 1
ATOM 1353 O O . GLU A 1 172 ? 7.416 -12.991 26.622 1.00 77.56 172 GLU A O 1
ATOM 1358 N N . PHE A 1 173 ? 5.338 -12.771 25.833 1.00 85.19 173 PHE A N 1
ATOM 1359 C CA . PHE A 1 173 ? 4.840 -14.002 26.448 1.00 85.19 173 PHE A CA 1
ATOM 1360 C C . PHE A 1 173 ? 5.223 -15.277 25.681 1.00 85.19 173 PHE A C 1
ATOM 1362 O O . PHE A 1 173 ? 4.797 -16.368 26.063 1.00 85.19 173 PHE A O 1
ATOM 1369 N N . LYS A 1 174 ? 6.020 -15.167 24.605 1.00 81.19 174 LYS A N 1
ATOM 1370 C CA . LYS A 1 174 ? 6.436 -16.284 23.735 1.00 81.19 174 LYS A CA 1
ATOM 1371 C C . LYS A 1 174 ? 5.255 -17.134 23.257 1.00 81.19 174 LYS A C 1
ATOM 1373 O O . LYS A 1 174 ? 5.385 -18.344 23.054 1.00 81.19 174 LYS A O 1
ATOM 1378 N N . ILE A 1 175 ? 4.093 -16.507 23.079 1.00 78.38 175 ILE A N 1
ATOM 1379 C CA . ILE A 1 175 ? 2.893 -17.178 22.591 1.00 78.38 175 ILE A CA 1
ATOM 1380 C C . ILE A 1 175 ? 3.113 -17.416 21.101 1.00 78.38 175 ILE A C 1
ATOM 1382 O O . ILE A 1 175 ? 3.013 -16.505 20.279 1.00 78.38 175 ILE A O 1
ATOM 1386 N N . ALA A 1 176 ? 3.465 -18.655 20.757 1.00 72.50 176 ALA A N 1
ATOM 1387 C CA . ALA A 1 176 ? 3.720 -19.040 19.382 1.00 72.50 176 ALA A CA 1
ATOM 1388 C C . ALA A 1 176 ? 2.426 -18.933 18.568 1.00 72.50 176 ALA A C 1
ATOM 1390 O O . ALA A 1 176 ? 1.512 -19.750 18.682 1.00 72.50 176 ALA A O 1
ATOM 1391 N N . ILE A 1 177 ? 2.367 -17.923 17.708 1.00 71.31 177 ILE A N 1
ATOM 1392 C CA . ILE A 1 177 ? 1.373 -17.858 16.647 1.00 71.31 177 ILE A CA 1
ATOM 1393 C C . ILE A 1 177 ? 1.771 -18.952 15.649 1.00 71.31 177 ILE A C 1
ATOM 1395 O O . ILE A 1 177 ? 2.910 -18.977 15.185 1.00 71.31 177 ILE A O 1
ATOM 1399 N N . GLY A 1 178 ? 0.885 -19.917 15.387 1.00 76.31 178 GLY A N 1
ATOM 1400 C CA . GLY A 1 178 ? 1.236 -21.123 14.628 1.00 76.31 178 GLY A CA 1
ATOM 1401 C C . GLY A 1 178 ? 1.923 -20.825 13.279 1.00 76.31 178 GLY A C 1
ATOM 1402 O O . GLY A 1 178 ? 1.624 -19.803 12.654 1.00 76.31 178 GLY A O 1
ATOM 1403 N N . PRO A 1 179 ? 2.796 -21.722 12.779 1.00 75.25 179 PRO A N 1
ATOM 1404 C CA . PRO A 1 179 ? 3.640 -21.490 11.596 1.00 75.25 179 PRO A CA 1
ATOM 1405 C C . PRO A 1 179 ? 2.855 -21.144 10.320 1.00 75.25 179 PRO A C 1
ATOM 1407 O O . PRO A 1 179 ? 3.355 -20.473 9.419 1.00 75.25 179 PRO A O 1
ATOM 1410 N N . TRP A 1 180 ? 1.593 -21.569 10.247 1.00 72.94 180 TRP A N 1
ATOM 1411 C CA . TRP A 1 180 ? 0.688 -21.208 9.162 1.00 72.94 180 TRP A CA 1
ATOM 1412 C C . TRP A 1 180 ? 0.338 -19.709 9.150 1.00 72.94 180 TRP A C 1
ATOM 1414 O O . TRP A 1 180 ? 0.339 -19.076 8.093 1.00 72.94 180 TRP A O 1
ATOM 1424 N N . ILE A 1 181 ? 0.085 -19.128 10.326 1.00 72.50 181 ILE A N 1
ATOM 1425 C CA . ILE A 1 181 ? -0.286 -17.716 10.481 1.00 72.50 181 ILE A CA 1
ATOM 1426 C C . ILE A 1 181 ? 0.935 -16.828 10.244 1.00 72.50 181 ILE A C 1
ATOM 1428 O O . ILE A 1 181 ? 0.838 -15.846 9.513 1.00 72.50 181 ILE A O 1
ATOM 1432 N N . THR A 1 182 ? 2.095 -17.189 10.796 1.00 72.19 182 THR A N 1
ATOM 1433 C CA . THR A 1 182 ? 3.333 -16.410 10.624 1.00 72.19 182 THR A CA 1
ATOM 1434 C C . THR A 1 182 ? 3.784 -16.374 9.164 1.00 72.19 182 THR A C 1
ATOM 1436 O O . THR A 1 182 ? 4.154 -15.311 8.666 1.00 72.19 182 THR A O 1
ATOM 1439 N N . GLY A 1 183 ? 3.661 -17.492 8.438 1.00 71.62 183 GLY A N 1
ATOM 1440 C CA . GLY A 1 183 ? 3.941 -17.547 7.004 1.00 71.62 183 GLY A CA 1
ATOM 1441 C C . GLY A 1 183 ? 3.040 -16.613 6.193 1.00 71.62 183 GLY A C 1
ATOM 1442 O O . GLY A 1 183 ? 3.531 -15.796 5.416 1.00 71.62 183 GLY A O 1
ATOM 1443 N N . LYS A 1 184 ? 1.716 -16.678 6.389 1.00 74.25 184 LYS A N 1
ATOM 1444 C CA . LYS A 1 184 ? 0.762 -15.808 5.675 1.00 74.25 184 LYS A CA 1
ATOM 1445 C C . LYS A 1 184 ? 0.927 -14.332 6.033 1.00 74.25 184 LYS A C 1
ATOM 1447 O O . LYS A 1 184 ? 0.880 -13.493 5.135 1.00 74.25 184 LYS A O 1
ATOM 1452 N N . LEU A 1 185 ? 1.164 -14.026 7.309 1.00 70.81 185 LEU A N 1
ATOM 1453 C CA . LEU A 1 185 ? 1.405 -12.665 7.778 1.00 70.81 185 LEU A CA 1
ATOM 1454 C C . LEU A 1 185 ? 2.675 -12.079 7.151 1.00 70.81 185 LEU A C 1
ATOM 1456 O O . LEU A 1 185 ? 2.665 -10.921 6.752 1.00 70.81 185 LEU A O 1
ATOM 1460 N N . SER A 1 186 ? 3.728 -12.885 6.979 1.00 68.69 186 SER A N 1
ATOM 1461 C CA . SER A 1 186 ? 4.958 -12.461 6.303 1.00 68.69 186 SER A CA 1
ATOM 1462 C C . SER A 1 186 ? 4.712 -12.077 4.840 1.00 68.69 186 SER A C 1
ATOM 1464 O O . SER A 1 186 ? 5.082 -10.977 4.436 1.00 68.69 186 SER A O 1
ATOM 1466 N N . TYR A 1 187 ? 4.023 -12.916 4.056 1.00 68.38 187 TYR A N 1
ATOM 1467 C CA . TYR A 1 187 ? 3.694 -12.588 2.660 1.00 68.38 187 TYR A CA 1
ATOM 1468 C C . TYR A 1 187 ? 2.816 -11.338 2.543 1.00 68.38 187 TYR A C 1
ATOM 1470 O O . TYR A 1 187 ? 3.055 -10.489 1.685 1.00 68.38 187 TYR A O 1
ATOM 1478 N N . PHE A 1 188 ? 1.816 -11.213 3.417 1.00 68.88 188 PHE A N 1
ATOM 1479 C CA . PHE A 1 188 ? 0.953 -10.039 3.467 1.00 68.88 188 PHE A CA 1
ATOM 1480 C C . PHE A 1 188 ? 1.740 -8.767 3.815 1.00 68.88 188 PHE A C 1
ATOM 1482 O O . PHE A 1 188 ? 1.597 -7.749 3.140 1.00 68.88 188 PHE A O 1
ATOM 1489 N N . TRP A 1 189 ? 2.622 -8.834 4.816 1.00 71.56 189 TRP A N 1
ATOM 1490 C CA . TRP A 1 189 ? 3.471 -7.715 5.223 1.00 71.56 189 TRP A CA 1
ATOM 1491 C C . TRP A 1 189 ? 4.417 -7.273 4.107 1.00 71.56 189 TRP A C 1
ATOM 1493 O O . TRP A 1 189 ? 4.597 -6.077 3.879 1.00 71.56 189 TRP A O 1
ATOM 1503 N N . VAL A 1 190 ? 4.980 -8.229 3.362 1.00 70.50 190 VAL A N 1
ATOM 1504 C CA . VAL A 1 190 ? 5.809 -7.934 2.188 1.00 70.50 190 VAL A CA 1
ATOM 1505 C C . VAL A 1 190 ? 5.008 -7.174 1.132 1.00 70.50 190 VAL A C 1
ATOM 1507 O O . VAL A 1 190 ? 5.468 -6.152 0.627 1.00 70.50 190 VAL A O 1
ATOM 1510 N N . ALA A 1 191 ? 3.791 -7.630 0.839 1.00 69.88 191 ALA A N 1
ATOM 1511 C CA . ALA A 1 191 ? 2.924 -7.005 -0.150 1.00 69.88 191 ALA A CA 1
ATOM 1512 C C . ALA A 1 191 ? 2.510 -5.577 0.231 1.00 69.88 191 ALA A C 1
ATOM 1514 O O . ALA A 1 191 ? 2.613 -4.671 -0.595 1.00 69.88 191 ALA A O 1
ATOM 1515 N N . VAL A 1 192 ? 2.084 -5.364 1.481 1.00 69.44 192 VAL A N 1
ATOM 1516 C CA . VAL A 1 192 ? 1.669 -4.042 1.979 1.00 69.44 192 VAL A CA 1
ATOM 1517 C C . VAL A 1 192 ? 2.836 -3.064 1.980 1.00 69.44 192 VAL A C 1
ATOM 1519 O O . VAL A 1 192 ? 2.680 -1.931 1.528 1.00 69.44 192 VAL A O 1
ATOM 1522 N N . ASN A 1 193 ? 4.015 -3.487 2.439 1.00 71.75 193 ASN A N 1
ATOM 1523 C CA . ASN A 1 193 ? 5.190 -2.623 2.417 1.00 71.75 193 ASN A CA 1
ATOM 1524 C C . ASN A 1 193 ? 5.625 -2.286 0.995 1.00 71.75 193 ASN A C 1
ATOM 1526 O O . ASN A 1 193 ? 5.950 -1.134 0.723 1.00 71.75 193 ASN A O 1
ATOM 1530 N N . LEU A 1 194 ? 5.603 -3.257 0.079 1.00 72.38 194 LEU A N 1
ATOM 1531 C CA . LEU A 1 194 ? 5.922 -3.001 -1.319 1.00 72.38 194 LEU A CA 1
ATOM 1532 C C . LEU A 1 194 ? 4.918 -2.016 -1.934 1.00 72.38 194 LEU A C 1
ATOM 1534 O O . LEU A 1 194 ? 5.338 -1.036 -2.542 1.00 72.38 194 LEU A O 1
ATOM 1538 N N . ALA A 1 195 ? 3.614 -2.204 -1.712 1.00 73.44 195 ALA A N 1
ATOM 1539 C CA . ALA A 1 195 ? 2.581 -1.264 -2.151 1.00 73.44 195 ALA A CA 1
ATOM 1540 C C . ALA A 1 195 ? 2.789 0.142 -1.555 1.00 73.44 195 ALA A C 1
ATOM 1542 O O . ALA A 1 195 ? 2.717 1.139 -2.276 1.00 73.44 195 ALA A O 1
ATOM 1543 N N . GLY A 1 196 ? 3.125 0.228 -0.264 1.00 72.50 196 GLY A N 1
ATOM 1544 C CA . GLY A 1 196 ? 3.473 1.478 0.414 1.00 72.50 196 GLY A CA 1
ATOM 1545 C C . GLY A 1 196 ? 4.709 2.156 -0.185 1.00 72.50 196 GLY A C 1
ATOM 1546 O O . GLY A 1 196 ? 4.699 3.360 -0.429 1.00 72.50 196 GLY A O 1
ATOM 1547 N N . CYS A 1 197 ? 5.751 1.391 -0.506 1.00 72.12 197 CYS A N 1
ATOM 1548 C CA . CYS A 1 197 ? 6.966 1.908 -1.132 1.00 72.12 197 CYS A CA 1
ATOM 1549 C C . CYS A 1 197 ? 6.728 2.364 -2.575 1.00 72.12 197 CYS A C 1
ATOM 1551 O O . CYS A 1 197 ? 7.249 3.406 -2.975 1.00 72.12 197 CYS A O 1
ATOM 1553 N N . MET A 1 198 ? 5.901 1.648 -3.345 1.00 74.44 198 MET A N 1
ATOM 1554 C CA . MET A 1 198 ? 5.468 2.079 -4.679 1.00 74.44 198 MET A CA 1
ATOM 1555 C C . MET A 1 198 ? 4.687 3.395 -4.595 1.00 74.44 198 MET A C 1
ATOM 1557 O O . MET A 1 198 ? 4.978 4.329 -5.341 1.00 74.44 198 MET A O 1
ATOM 1561 N N . LEU A 1 199 ? 3.752 3.509 -3.644 1.00 78.19 199 LEU A N 1
ATOM 1562 C CA . LEU A 1 199 ? 3.003 4.743 -3.403 1.00 78.19 199 LEU A CA 1
ATOM 1563 C C . LEU A 1 199 ? 3.939 5.907 -3.057 1.00 78.19 199 LEU A C 1
ATOM 1565 O O . LEU A 1 199 ? 3.851 6.967 -3.674 1.00 78.19 199 LEU A O 1
ATOM 1569 N N . LEU A 1 200 ? 4.859 5.712 -2.110 1.00 74.56 200 LEU A N 1
ATOM 1570 C CA . LEU A 1 200 ? 5.841 6.729 -1.724 1.00 74.56 200 LEU A CA 1
ATOM 1571 C C . LEU A 1 200 ? 6.746 7.128 -2.896 1.00 74.56 200 LEU A C 1
ATOM 1573 O O . LEU A 1 200 ? 7.041 8.310 -3.061 1.00 74.56 200 LEU A O 1
ATOM 1577 N N . SER A 1 201 ? 7.141 6.173 -3.740 1.00 75.94 201 SER A N 1
ATOM 1578 C CA . SER A 1 201 ? 7.926 6.434 -4.953 1.00 75.94 201 SER A CA 1
ATOM 1579 C C . SER A 1 201 ? 7.142 7.281 -5.961 1.00 75.94 201 SER A C 1
ATOM 1581 O O . SER A 1 201 ? 7.659 8.255 -6.500 1.00 75.94 201 SER A O 1
ATOM 1583 N N . ILE A 1 202 ? 5.860 6.983 -6.178 1.00 78.06 202 ILE A N 1
ATOM 1584 C CA . ILE A 1 202 ? 4.998 7.781 -7.062 1.00 78.06 202 ILE A CA 1
ATOM 1585 C C . ILE A 1 202 ? 4.795 9.191 -6.489 1.00 78.06 202 ILE A C 1
ATOM 1587 O O . ILE A 1 202 ? 4.890 10.185 -7.215 1.00 78.06 202 ILE A O 1
ATOM 1591 N N . LEU A 1 203 ? 4.551 9.309 -5.182 1.00 77.00 203 LEU A N 1
ATOM 1592 C CA . LEU A 1 203 ? 4.384 10.597 -4.507 1.00 77.00 203 LEU A CA 1
ATOM 1593 C C . LEU A 1 203 ? 5.661 11.445 -4.552 1.00 77.00 203 LEU A C 1
ATOM 1595 O O . LEU A 1 203 ? 5.578 12.651 -4.781 1.00 77.00 2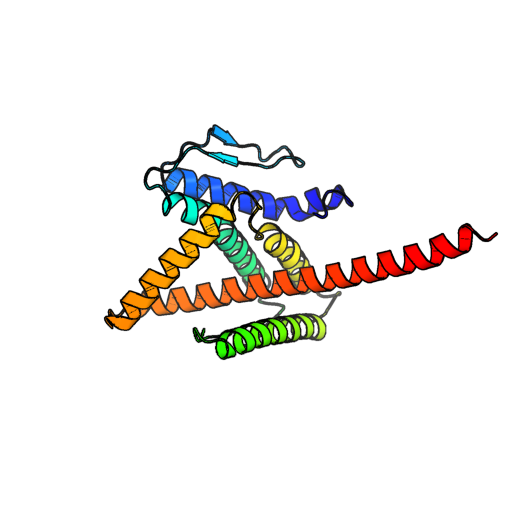03 LEU A O 1
ATOM 1599 N N . SER A 1 204 ? 6.837 10.839 -4.387 1.00 73.94 204 SER A N 1
ATOM 1600 C CA . SER A 1 204 ? 8.109 11.563 -4.458 1.00 73.94 204 SER A CA 1
ATOM 1601 C C . SER A 1 204 ? 8.391 12.068 -5.874 1.00 73.94 204 SER A C 1
ATOM 1603 O O . SER A 1 204 ? 8.657 13.259 -6.051 1.00 73.94 204 SER A O 1
ATOM 1605 N N . LEU A 1 205 ? 8.229 11.218 -6.896 1.00 76.56 205 LEU A N 1
ATOM 1606 C CA . LEU A 1 205 ? 8.409 11.596 -8.304 1.00 76.56 205 LEU A CA 1
ATOM 1607 C C . LEU A 1 205 ? 7.476 12.742 -8.711 1.00 76.56 205 LEU A C 1
ATOM 1609 O O . LEU A 1 205 ? 7.878 13.691 -9.385 1.00 76.56 205 LEU A O 1
ATOM 1613 N N . THR A 1 206 ? 6.225 12.683 -8.269 1.00 76.25 206 THR A N 1
ATOM 1614 C CA . THR A 1 206 ? 5.219 13.698 -8.602 1.00 76.25 206 THR A CA 1
ATOM 1615 C C . THR A 1 206 ? 5.420 14.994 -7.828 1.00 76.25 206 THR A C 1
ATOM 1617 O O . THR A 1 206 ? 5.261 16.072 -8.402 1.00 76.25 206 THR A O 1
ATOM 1620 N N . GLY A 1 207 ? 5.853 14.916 -6.568 1.00 73.12 207 GLY A N 1
ATOM 1621 C CA . GLY A 1 207 ? 6.293 16.069 -5.787 1.00 73.12 207 GLY A CA 1
ATOM 1622 C C . GLY A 1 207 ? 7.463 16.801 -6.447 1.00 73.12 207 GLY A C 1
ATOM 1623 O O . GLY A 1 207 ? 7.412 18.024 -6.592 1.00 73.12 207 GLY A O 1
ATOM 1624 N N . ILE A 1 208 ? 8.469 16.063 -6.934 1.00 77.31 208 ILE A N 1
ATOM 1625 C CA . ILE A 1 208 ? 9.602 16.626 -7.685 1.00 77.31 208 ILE A CA 1
ATOM 1626 C C . ILE A 1 208 ? 9.110 17.331 -8.958 1.00 77.31 208 ILE A C 1
ATOM 1628 O O . ILE A 1 208 ? 9.457 18.490 -9.191 1.00 77.31 208 ILE A O 1
ATOM 1632 N N . ALA A 1 209 ? 8.260 16.677 -9.755 1.00 77.31 209 ALA A N 1
ATOM 1633 C CA . ALA A 1 209 ? 7.733 17.249 -10.995 1.00 77.31 209 ALA A CA 1
ATOM 1634 C C . ALA A 1 209 ? 6.944 18.553 -10.759 1.00 77.31 209 ALA A C 1
ATOM 1636 O O . ALA A 1 209 ? 7.141 19.544 -11.468 1.00 77.31 209 ALA A O 1
ATOM 1637 N N . LEU A 1 210 ? 6.087 18.586 -9.731 1.00 76.69 210 LEU A N 1
ATOM 1638 C CA . LEU A 1 210 ? 5.331 19.782 -9.344 1.00 76.69 210 LEU A CA 1
ATOM 1639 C C . LEU A 1 210 ? 6.236 20.901 -8.809 1.00 76.69 210 LEU A C 1
ATOM 1641 O O . LEU A 1 210 ? 5.979 22.080 -9.078 1.00 76.69 210 LEU A O 1
ATOM 1645 N N . GLY A 1 211 ? 7.297 20.546 -8.082 1.00 78.81 211 GLY A N 1
ATOM 1646 C CA . GLY A 1 211 ? 8.315 21.481 -7.606 1.00 78.81 211 GLY A CA 1
ATOM 1647 C C . GLY A 1 211 ? 9.041 22.170 -8.762 1.00 78.81 211 GLY A C 1
ATOM 1648 O O . GLY A 1 211 ? 9.105 23.400 -8.803 1.00 78.81 211 GLY A O 1
ATOM 1649 N N . ILE A 1 212 ? 9.493 21.392 -9.753 1.00 84.94 212 ILE A N 1
ATOM 1650 C CA . ILE A 1 212 ? 10.131 21.909 -10.973 1.00 84.94 212 ILE A CA 1
ATOM 1651 C C . ILE A 1 212 ? 9.168 22.821 -11.740 1.00 84.94 212 ILE A C 1
ATOM 1653 O O . ILE A 1 212 ? 9.526 23.950 -12.078 1.00 84.94 212 ILE A O 1
ATOM 1657 N N . TYR A 1 213 ? 7.928 22.376 -11.970 1.00 82.62 213 TYR A N 1
ATOM 1658 C CA . TYR A 1 213 ? 6.911 23.181 -12.653 1.00 82.62 213 TYR A CA 1
ATOM 1659 C C . TYR A 1 213 ? 6.684 24.532 -11.958 1.00 82.62 213 TYR A C 1
ATOM 1661 O O . TYR A 1 213 ? 6.645 25.579 -12.608 1.00 82.62 213 TYR A O 1
ATOM 1669 N N . SER A 1 214 ? 6.579 24.525 -10.627 1.00 78.56 214 SER A N 1
ATOM 1670 C CA . SER A 1 214 ? 6.374 25.740 -9.834 1.00 78.56 214 SER A CA 1
ATOM 1671 C C . SER A 1 214 ? 7.582 26.679 -9.908 1.00 78.56 214 SER A C 1
ATOM 1673 O O . SER A 1 214 ? 7.401 27.884 -10.078 1.00 78.56 214 SER A O 1
ATOM 1675 N N . ALA A 1 215 ? 8.807 26.146 -9.871 1.00 82.06 215 ALA A N 1
ATOM 1676 C CA . ALA A 1 215 ? 10.033 26.930 -10.025 1.00 82.06 215 ALA A CA 1
ATOM 1677 C C . ALA A 1 215 ? 10.129 27.600 -11.410 1.00 82.06 215 ALA A C 1
ATOM 1679 O O . ALA A 1 215 ? 10.420 28.794 -11.499 1.00 82.06 215 ALA A O 1
ATOM 1680 N N . VAL A 1 216 ? 9.813 26.868 -12.486 1.00 85.75 216 VAL A N 1
ATOM 1681 C CA . VAL A 1 216 ? 9.786 27.397 -13.864 1.00 85.75 216 VAL A CA 1
ATOM 1682 C C . VAL A 1 216 ? 8.702 28.464 -14.036 1.00 85.75 216 VAL A C 1
ATOM 1684 O O . VAL A 1 216 ? 8.923 29.497 -14.673 1.00 85.75 216 VAL A O 1
ATOM 1687 N N . LYS A 1 217 ? 7.521 28.260 -13.445 1.00 84.75 217 LYS A N 1
ATOM 1688 C CA . LYS A 1 217 ? 6.433 29.244 -13.482 1.00 84.75 217 LYS A CA 1
ATOM 1689 C C . LYS A 1 217 ? 6.812 30.543 -12.762 1.00 84.75 217 LYS A C 1
ATOM 1691 O O . LYS A 1 217 ? 6.501 31.627 -13.248 1.00 84.75 217 LYS A O 1
ATOM 1696 N N . LEU A 1 218 ? 7.491 30.453 -11.618 1.00 83.88 218 LEU A N 1
ATOM 1697 C CA . LEU A 1 218 ? 7.915 31.627 -10.849 1.00 83.88 218 LEU A CA 1
ATOM 1698 C C . LEU A 1 218 ? 8.994 32.442 -11.576 1.00 83.88 218 LEU A C 1
ATOM 1700 O O . LEU A 1 218 ? 8.932 33.672 -11.577 1.00 83.88 218 LEU A O 1
ATOM 1704 N N . THR A 1 219 ? 9.950 31.784 -12.237 1.00 81.75 219 THR A N 1
ATOM 1705 C CA . THR A 1 219 ? 11.000 32.471 -13.009 1.00 81.75 219 THR A CA 1
ATOM 1706 C C . THR A 1 219 ? 10.455 33.125 -14.277 1.00 81.75 219 THR A C 1
ATOM 1708 O O . THR A 1 219 ? 10.829 34.252 -14.598 1.00 81.75 219 THR A O 1
ATOM 1711 N N . THR A 1 220 ? 9.514 32.478 -14.967 1.00 78.94 220 THR A N 1
ATOM 1712 C CA . THR A 1 220 ? 8.853 33.052 -16.153 1.00 78.94 220 THR A CA 1
ATOM 1713 C C . THR A 1 220 ? 7.860 34.166 -15.812 1.00 78.94 220 THR A C 1
ATOM 1715 O O . THR A 1 220 ? 7.756 35.129 -16.569 1.00 78.94 220 THR A O 1
ATOM 1718 N N . SER A 1 221 ? 7.175 34.097 -14.665 1.00 64.75 221 SER A N 1
ATOM 1719 C CA . SER A 1 221 ? 6.245 35.148 -14.228 1.00 64.75 221 SER A CA 1
ATOM 1720 C C . SER A 1 221 ? 6.956 36.430 -13.784 1.00 64.75 221 SER A C 1
ATOM 1722 O O . SER A 1 221 ? 6.437 37.509 -14.051 1.00 64.75 221 SER A O 1
ATOM 1724 N N . LYS A 1 222 ? 8.140 36.339 -13.158 1.00 59.41 222 LYS A N 1
ATOM 1725 C CA . LYS A 1 222 ? 8.963 37.519 -12.826 1.00 59.41 222 LYS A CA 1
ATOM 1726 C C . LYS A 1 222 ? 9.447 38.263 -14.072 1.00 59.41 222 LYS A C 1
ATOM 1728 O O . LYS A 1 222 ? 9.416 39.483 -14.112 1.00 59.41 222 LYS A O 1
ATOM 1733 N N . LYS A 1 223 ? 9.805 37.530 -15.130 1.00 54.75 223 LYS A N 1
ATOM 1734 C CA . LYS A 1 223 ? 10.295 38.114 -16.390 1.00 54.75 223 LYS A CA 1
ATOM 1735 C C . LYS A 1 223 ? 9.236 38.913 -17.166 1.00 54.75 223 LYS A C 1
ATOM 1737 O O . LYS A 1 223 ? 9.583 39.622 -18.100 1.00 54.75 223 LYS A O 1
ATOM 1742 N N . LYS A 1 224 ? 7.953 38.768 -16.816 1.00 51.31 224 LYS A N 1
ATOM 1743 C CA . LYS A 1 224 ? 6.815 39.406 -17.496 1.00 51.31 224 LYS A CA 1
ATOM 1744 C C . LYS A 1 224 ? 6.299 40.663 -16.782 1.00 51.31 224 LYS A C 1
ATOM 1746 O O . LYS A 1 224 ? 5.462 41.348 -17.351 1.00 51.31 224 LYS A O 1
ATOM 1751 N N . SER A 1 225 ? 6.754 40.948 -15.556 1.00 51.56 225 SER A N 1
ATOM 1752 C CA . SER A 1 225 ? 6.382 42.157 -14.797 1.00 51.56 225 SER A CA 1
ATOM 1753 C C . SER A 1 225 ? 7.416 43.285 -14.879 1.00 51.56 225 SER A C 1
ATOM 1755 O O . SER A 1 225 ? 7.195 44.339 -14.298 1.00 51.56 225 SER A O 1
ATOM 1757 N N . GLU A 1 226 ? 8.545 43.055 -15.552 1.00 50.88 226 GLU A N 1
ATOM 1758 C CA . GLU A 1 226 ? 9.639 44.025 -15.738 1.00 50.88 226 GLU A CA 1
ATOM 1759 C C . GLU A 1 226 ? 9.765 44.502 -17.202 1.00 50.88 226 GLU A C 1
ATOM 1761 O O . GLU A 1 226 ? 10.775 45.101 -17.563 1.00 50.88 226 GLU A O 1
ATOM 1766 N N . GLY A 1 227 ? 8.767 44.215 -18.050 1.00 44.09 227 GLY A N 1
ATOM 1767 C CA . GLY A 1 227 ? 8.728 44.592 -19.470 1.00 44.09 227 GLY A CA 1
ATOM 1768 C C . GLY A 1 227 ? 7.547 45.483 -19.809 1.00 44.09 227 GLY A C 1
ATOM 1769 O O . GLY A 1 227 ? 6.469 45.263 -19.211 1.00 44.09 227 GLY A O 1
#

Sequence (227 aa):
MWSKYFKWLNLFLYPGTVVHELSHAVLCLITGATITEFNLLRLKDVEIKYDTPKVPVFGDFLIVFAPIVACTAVWMGISLALGSPVNVNASLPKDIAFTGQGFFEFAKDLVDTIKFTTLGIWHTADARDPKWVGFIIATIIFTVSMAPQAKDLKYLIPGIIILAAIFFFLAEFKIAIGPWITGKLSYFWVAVNLAGCMLLSILSLTGIALGIYSAVKLTTSKKKSEG